Protein AF-A0A955XTV3-F1 (afdb_monomer_lite)

Structure (mmCIF, N/CA/C/O backbone):
data_AF-A0A955XTV3-F1
#
_entry.id   AF-A0A955XTV3-F1
#
loop_
_atom_site.group_PDB
_atom_site.id
_atom_site.type_symbol
_atom_site.label_atom_id
_atom_site.label_alt_id
_atom_site.label_comp_id
_atom_site.label_asym_id
_atom_site.label_entity_id
_atom_site.label_seq_id
_atom_site.pdbx_PDB_ins_code
_atom_site.Cartn_x
_atom_site.Cartn_y
_atom_site.Cartn_z
_atom_site.occupancy
_atom_site.B_iso_or_equiv
_atom_site.auth_seq_id
_atom_site.auth_comp_id
_atom_site.auth_asym_id
_atom_site.auth_atom_id
_atom_site.pdbx_PDB_model_num
ATOM 1 N N . PRO A 1 1 ? 7.542 -1.048 21.406 1.00 59.12 1 PRO A N 1
ATOM 2 C CA . PRO A 1 1 ? 6.326 -0.663 20.654 1.00 59.12 1 PRO A CA 1
ATOM 3 C C . PRO A 1 1 ? 6.187 0.862 20.666 1.00 59.12 1 PRO A C 1
ATOM 5 O O . PRO A 1 1 ? 6.202 1.471 21.733 1.00 59.12 1 PRO A O 1
ATOM 8 N N . TYR A 1 2 ? 6.169 1.471 19.482 1.00 66.56 2 TYR A N 1
ATOM 9 C CA . TYR A 1 2 ? 6.275 2.928 19.330 1.00 66.56 2 TYR A CA 1
ATOM 10 C C . TYR A 1 2 ? 4.914 3.633 19.382 1.00 66.56 2 TYR A C 1
ATOM 12 O O . TYR A 1 2 ? 4.838 4.803 19.746 1.00 66.56 2 TYR A O 1
ATOM 20 N N . PHE A 1 3 ? 3.837 2.906 19.072 1.00 71.94 3 PHE A N 1
ATOM 21 C CA . PHE A 1 3 ? 2.495 3.452 18.912 1.00 71.94 3 PHE A CA 1
ATOM 22 C C . PHE A 1 3 ? 1.475 2.516 19.587 1.00 71.94 3 PHE A C 1
ATOM 24 O O . PHE A 1 3 ? 1.117 1.482 19.037 1.00 71.94 3 PHE A O 1
ATOM 31 N N . GLU A 1 4 ? 1.051 2.828 20.818 1.00 68.81 4 GLU A N 1
ATOM 32 C CA . GLU A 1 4 ? 0.149 1.949 21.599 1.00 68.81 4 GLU A CA 1
ATOM 33 C C . GLU A 1 4 ? -1.090 2.642 22.183 1.00 68.81 4 GLU A C 1
ATOM 35 O O . GLU A 1 4 ? -1.936 1.981 22.795 1.00 68.81 4 GLU A O 1
ATOM 40 N N . SER A 1 5 ? -1.179 3.966 22.058 1.00 72.69 5 SER A N 1
ATOM 41 C CA . SER A 1 5 ? -2.212 4.772 22.708 1.00 72.69 5 SER A CA 1
ATOM 42 C C . SER A 1 5 ? -2.661 5.902 21.790 1.00 72.69 5 SER A C 1
ATOM 44 O O . SER A 1 5 ? -2.280 7.058 21.974 1.00 72.69 5 SER A O 1
ATOM 46 N N . PHE A 1 6 ? -3.458 5.544 20.790 1.00 80.81 6 PHE A N 1
ATOM 47 C CA . PHE A 1 6 ? -4.243 6.492 20.009 1.00 80.81 6 PHE A CA 1
ATOM 48 C C . PHE A 1 6 ? -5.712 6.123 20.136 1.00 80.81 6 PHE A C 1
ATOM 50 O O . PHE A 1 6 ? -6.061 4.953 20.314 1.00 80.81 6 PHE A O 1
ATOM 57 N N . GLU A 1 7 ? -6.556 7.136 20.070 1.00 85.44 7 GLU A N 1
ATOM 58 C CA . GLU A 1 7 ? -7.998 6.981 20.016 1.00 85.44 7 GLU A CA 1
ATOM 59 C C . GLU A 1 7 ? -8.459 7.348 18.608 1.00 85.44 7 GLU A C 1
ATOM 61 O O . GLU A 1 7 ? -7.896 8.230 17.956 1.00 85.44 7 GLU A O 1
ATOM 66 N N . HIS A 1 8 ? -9.452 6.613 18.131 1.00 85.06 8 HIS A N 1
ATOM 67 C CA . HIS A 1 8 ? -10.072 6.782 16.830 1.00 85.06 8 HIS A CA 1
ATOM 68 C C . HIS A 1 8 ? -11.459 7.390 17.003 1.00 85.06 8 HIS A C 1
ATOM 70 O O . HIS A 1 8 ? -12.044 7.290 18.079 1.00 85.06 8 HIS A O 1
ATOM 76 N N . ASP A 1 9 ? -11.957 7.964 15.913 1.00 82.81 9 ASP A N 1
ATOM 77 C CA . ASP A 1 9 ? -13.301 8.514 15.735 1.00 82.81 9 ASP A CA 1
ATOM 78 C C . ASP A 1 9 ? -13.762 9.575 16.723 1.00 82.81 9 ASP A C 1
ATOM 80 O O . ASP A 1 9 ? -13.557 9.489 17.928 1.00 82.81 9 ASP A O 1
ATOM 84 N N . LEU A 1 10 ? -14.501 10.548 16.214 1.00 81.25 10 LEU A N 1
ATOM 85 C CA . LEU A 1 10 ? -15.172 11.496 17.082 1.00 81.25 10 LEU A CA 1
ATOM 86 C C . LEU A 1 10 ? -16.426 10.836 17.636 1.00 81.25 10 LEU A C 1
ATOM 88 O O . LEU A 1 10 ? -17.214 10.236 16.907 1.00 81.25 10 LEU A O 1
ATOM 92 N N . ARG A 1 11 ? -16.646 10.980 18.941 1.00 71.44 11 ARG A N 1
ATOM 93 C CA . ARG A 1 11 ? -17.912 10.564 19.533 1.00 71.44 11 ARG A CA 1
ATOM 94 C C . ARG A 1 11 ? -19.065 11.309 18.836 1.00 71.44 11 ARG A C 1
ATOM 96 O O . ARG A 1 11 ? -19.058 12.541 18.854 1.00 71.44 11 ARG A O 1
ATOM 103 N N . PRO A 1 12 ? -20.074 10.607 18.284 1.00 68.38 12 PRO A N 1
ATOM 104 C CA . PRO A 1 12 ? -21.238 11.266 17.712 1.00 68.38 12 PRO A CA 1
ATOM 105 C C . PRO A 1 12 ? -21.937 12.106 18.780 1.00 68.38 12 PRO A C 1
ATOM 107 O O . PRO A 1 12 ? -22.243 11.610 19.872 1.00 68.38 12 PRO A O 1
ATOM 110 N N . ILE A 1 13 ? -22.195 13.371 18.461 1.00 72.62 13 ILE A N 1
ATOM 111 C CA . ILE A 1 13 ? -23.045 14.229 19.280 1.00 72.62 13 ILE A CA 1
ATOM 112 C C . ILE A 1 13 ? -24.496 13.993 18.875 1.00 72.62 13 ILE A C 1
ATOM 114 O O . ILE A 1 13 ? -24.836 13.961 17.693 1.00 72.62 13 ILE A O 1
ATOM 118 N N . VAL A 1 14 ? -25.354 13.776 19.867 1.00 71.44 14 VAL A N 1
ATOM 119 C CA . VAL A 1 14 ? -26.796 13.798 19.640 1.00 71.44 14 VAL A CA 1
ATOM 120 C C . VAL A 1 14 ? -27.183 15.265 19.630 1.00 71.44 14 VAL A C 1
ATOM 122 O O . VAL A 1 14 ? -27.122 15.914 20.670 1.00 71.44 14 VAL A O 1
ATOM 125 N N . LEU A 1 15 ? -27.511 15.783 18.451 1.00 73.00 15 LEU A N 1
ATOM 126 C CA . LEU A 1 15 ? -28.065 17.121 18.321 1.00 73.00 15 LEU A CA 1
ATOM 127 C C . LEU A 1 15 ? -29.544 17.060 18.697 1.00 73.00 15 LEU A C 1
ATOM 129 O O . LEU A 1 15 ? -30.294 16.243 18.157 1.00 73.00 15 LEU A O 1
ATOM 133 N N . GLU A 1 16 ? -29.943 17.893 19.649 1.00 77.38 16 GLU A N 1
ATOM 134 C CA . GLU A 1 16 ? -31.354 18.161 19.900 1.00 77.38 16 GLU A CA 1
ATOM 135 C C . GLU A 1 16 ? -31.852 19.210 18.898 1.00 77.38 16 GLU A C 1
ATOM 137 O O . GLU A 1 16 ? -31.070 19.987 18.349 1.00 77.38 16 GLU A O 1
ATOM 142 N N . GLU A 1 17 ? -33.154 19.194 18.609 1.00 78.81 17 GLU A N 1
ATOM 143 C CA . GLU A 1 17 ? -33.773 20.216 17.764 1.00 78.81 17 GLU A CA 1
ATOM 144 C C . GLU A 1 17 ? -33.603 21.583 18.430 1.00 78.81 17 GLU A C 1
ATOM 146 O O . GLU A 1 17 ? -34.011 21.777 19.579 1.00 78.81 17 GLU A O 1
ATOM 151 N N . LEU A 1 18 ? -32.996 22.522 17.705 1.00 79.38 18 LEU A N 1
ATOM 152 C CA . LEU A 1 18 ? -32.895 23.895 18.169 1.00 79.38 18 LEU A CA 1
ATOM 153 C C . LEU A 1 18 ? -34.239 24.608 18.005 1.00 79.38 18 LEU A C 1
ATOM 155 O O . LEU A 1 18 ? -34.942 24.376 17.017 1.00 79.38 18 LEU A O 1
ATOM 159 N N . PRO A 1 19 ? -34.606 25.490 18.949 1.00 85.56 19 PRO A N 1
ATOM 160 C CA . PRO A 1 19 ? -35.740 26.372 18.747 1.00 85.56 19 PRO A CA 1
ATOM 161 C C . PRO A 1 19 ? -35.511 27.231 17.499 1.00 85.56 19 PRO A C 1
ATOM 163 O O . PRO A 1 19 ? -34.391 27.657 17.216 1.00 85.56 19 PRO A O 1
ATOM 166 N N . LEU A 1 20 ? -36.592 27.482 16.765 1.00 88.44 20 LEU A N 1
ATOM 167 C CA . LEU A 1 20 ? -36.556 28.410 15.645 1.00 88.44 20 LEU A CA 1
ATOM 168 C C . LEU A 1 20 ? -36.701 29.851 16.148 1.00 88.44 20 LEU A C 1
ATOM 170 O O . LEU A 1 20 ? -37.487 30.111 17.067 1.00 88.44 20 LEU A O 1
ATOM 174 N N . ILE A 1 21 ? -35.991 30.771 15.505 1.00 88.62 21 ILE A N 1
ATOM 175 C CA . ILE A 1 21 ? -36.059 32.220 15.719 1.00 88.62 21 ILE A CA 1
ATOM 176 C C . ILE A 1 21 ? -36.422 32.920 14.404 1.00 88.62 21 ILE A C 1
ATOM 178 O O . ILE A 1 21 ? -36.236 32.351 13.334 1.00 88.62 21 ILE A O 1
ATOM 182 N N . GLU A 1 22 ? -36.997 34.118 14.492 1.00 88.75 22 GLU A N 1
ATOM 183 C CA . GLU A 1 22 ? -37.288 34.948 13.311 1.00 88.75 22 GLU A CA 1
ATOM 184 C C . GLU A 1 22 ? -35.973 35.396 12.655 1.00 88.75 22 GLU A C 1
ATOM 186 O O . GLU A 1 22 ? -35.072 35.845 13.373 1.00 88.75 22 GLU A O 1
ATOM 191 N N . ASP A 1 23 ? -35.877 35.323 11.325 1.00 86.31 23 ASP A N 1
ATOM 192 C CA . ASP A 1 23 ? -34.684 35.733 10.573 1.00 86.31 23 ASP A CA 1
ATOM 193 C C . ASP A 1 23 ? -34.583 37.257 10.370 1.00 86.31 23 ASP A C 1
ATOM 195 O O . ASP A 1 23 ? -34.569 37.792 9.267 1.00 86.31 23 ASP A O 1
ATOM 199 N N . GLN A 1 24 ? -34.528 38.005 11.471 1.00 82.06 24 GLN A N 1
ATOM 200 C CA . GLN A 1 24 ? -34.593 39.473 11.432 1.00 82.06 24 GLN A CA 1
ATOM 201 C C . GLN A 1 24 ? -33.366 40.152 10.789 1.00 82.06 24 GLN A C 1
ATOM 203 O O . GLN A 1 24 ? -33.382 41.374 10.615 1.00 82.06 24 GLN A O 1
ATOM 208 N N . GLU A 1 25 ? -32.294 39.405 10.503 1.00 82.00 25 GLU A N 1
ATOM 209 C CA . GLU A 1 25 ? -31.042 39.927 9.939 1.00 82.00 25 GLU A CA 1
ATOM 210 C C . GLU A 1 25 ? -30.626 39.250 8.621 1.00 82.00 25 GLU A C 1
ATOM 212 O O . GLU A 1 25 ? -29.505 39.510 8.176 1.00 82.00 25 GLU A O 1
ATOM 217 N N . ASP A 1 26 ? -31.503 38.453 7.991 1.00 82.06 26 ASP A N 1
ATOM 218 C CA . ASP A 1 26 ? -31.204 37.703 6.756 1.00 82.06 26 ASP A CA 1
ATOM 219 C C . ASP A 1 26 ? -29.913 36.877 6.921 1.00 82.06 26 ASP A C 1
ATOM 221 O O . ASP A 1 26 ? -28.903 37.052 6.229 1.00 82.06 26 ASP A O 1
ATOM 225 N N . ILE A 1 27 ? -29.894 36.037 7.962 1.00 80.19 27 ILE A N 1
ATOM 226 C CA . ILE A 1 27 ? -28.707 35.294 8.400 1.00 80.19 27 ILE A CA 1
ATOM 227 C C . ILE A 1 27 ? -28.260 34.295 7.326 1.00 80.19 27 ILE A C 1
ATOM 229 O O . ILE A 1 27 ? -27.057 34.012 7.228 1.00 80.19 27 ILE A O 1
ATOM 233 N N . ASP A 1 28 ? -29.183 33.758 6.525 1.00 79.12 28 ASP A N 1
ATOM 234 C CA . ASP A 1 28 ? -28.868 32.801 5.464 1.00 79.12 28 ASP A CA 1
ATOM 235 C C . ASP A 1 28 ? -28.753 33.414 4.048 1.00 79.12 28 ASP A C 1
ATOM 237 O O . ASP A 1 28 ? -28.126 32.798 3.171 1.00 79.12 28 ASP A O 1
ATOM 241 N N . GLY A 1 29 ? -29.185 34.667 3.865 1.00 87.25 29 GLY A N 1
ATOM 242 C CA . GLY A 1 29 ? -28.882 35.504 2.704 1.00 87.25 29 GLY A CA 1
ATOM 243 C C . GLY A 1 29 ? -29.838 35.329 1.524 1.00 87.25 29 GLY A C 1
ATOM 244 O O . GLY A 1 29 ? -29.383 35.388 0.370 1.00 87.25 29 GLY A O 1
ATOM 245 N N . ASP A 1 30 ? -31.113 35.052 1.787 1.00 88.88 30 ASP A N 1
ATOM 246 C CA . ASP A 1 30 ? -32.143 34.800 0.780 1.00 88.88 30 ASP A CA 1
ATOM 247 C C . ASP A 1 30 ? -33.173 35.940 0.590 1.00 88.88 30 ASP A C 1
ATOM 249 O O . ASP A 1 30 ? -34.021 35.847 -0.308 1.00 88.88 30 ASP A O 1
ATOM 253 N N . ASP A 1 31 ? -32.996 37.063 1.304 1.00 88.69 31 ASP A N 1
ATOM 254 C CA . ASP A 1 31 ? -33.854 38.262 1.302 1.00 88.69 31 ASP A CA 1
ATOM 255 C C . ASP A 1 31 ? -35.291 38.017 1.863 1.00 88.69 31 ASP A C 1
ATOM 257 O O . ASP A 1 31 ? -36.215 38.772 1.511 1.00 88.69 31 ASP A O 1
ATOM 261 N N . ASP A 1 32 ? -35.516 36.986 2.697 1.00 85.31 32 ASP A N 1
ATOM 262 C CA . ASP A 1 32 ? -36.798 36.699 3.377 1.00 85.31 32 ASP A CA 1
ATOM 263 C C . ASP A 1 32 ? -36.738 36.826 4.917 1.00 85.31 32 ASP A C 1
ATOM 265 O O . ASP A 1 32 ? -36.670 35.856 5.663 1.00 85.31 32 ASP A O 1
ATOM 269 N N . ASP A 1 33 ? -36.890 38.048 5.430 1.00 85.00 33 ASP A N 1
ATOM 270 C CA . ASP A 1 33 ? -36.850 38.319 6.877 1.00 85.00 33 ASP A CA 1
ATOM 271 C C . ASP A 1 33 ? -38.071 37.774 7.676 1.00 85.00 33 ASP A C 1
ATOM 273 O O . ASP A 1 33 ? -38.147 37.940 8.900 1.00 85.00 33 ASP A O 1
ATOM 277 N N . ASP A 1 34 ? -39.087 37.208 7.003 1.00 85.25 34 ASP A N 1
ATOM 278 C CA . ASP A 1 34 ? -40.332 36.719 7.625 1.00 85.25 34 ASP A CA 1
ATOM 279 C C . ASP A 1 34 ? -40.274 35.212 7.972 1.00 85.25 34 ASP A C 1
ATOM 281 O O . ASP A 1 34 ? -41.231 34.672 8.555 1.00 85.25 34 ASP A O 1
ATOM 285 N N . GLU A 1 35 ? -39.190 34.510 7.621 1.00 87.62 35 GLU A N 1
ATOM 286 C CA . GLU A 1 35 ? -39.044 33.086 7.904 1.00 87.62 35 GLU A CA 1
ATOM 287 C C . GLU A 1 35 ? -38.444 32.760 9.281 1.00 87.62 35 GLU A C 1
ATOM 289 O O . GLU A 1 35 ? -37.986 33.607 10.050 1.00 87.62 35 GLU A O 1
ATOM 294 N N . MET A 1 36 ? -38.568 31.483 9.646 1.00 90.25 36 MET A N 1
ATOM 295 C CA . MET A 1 36 ? -38.125 30.956 10.930 1.00 90.25 36 MET A CA 1
ATOM 296 C C . MET A 1 36 ? -36.903 30.072 10.696 1.00 90.25 36 MET A C 1
ATOM 298 O O . MET A 1 36 ? -37.038 28.962 10.175 1.00 90.25 36 MET A O 1
ATOM 302 N N . ILE A 1 37 ? -35.743 30.531 11.148 1.00 87.50 37 ILE A N 1
ATOM 303 C CA . ILE A 1 37 ? -34.459 29.841 11.006 1.00 87.50 37 ILE A CA 1
ATOM 304 C C . ILE A 1 37 ? -34.028 29.196 12.323 1.00 87.50 37 ILE A C 1
ATOM 306 O O . ILE A 1 37 ? -34.557 29.490 13.396 1.00 87.50 37 ILE A O 1
ATOM 310 N N . ALA A 1 38 ? -33.062 28.281 12.258 1.00 87.31 38 ALA A N 1
ATOM 311 C CA . ALA A 1 38 ? -32.465 27.712 13.462 1.00 87.31 38 ALA A CA 1
ATOM 312 C C . ALA A 1 38 ? -31.659 28.775 14.228 1.00 87.31 38 ALA A C 1
ATOM 314 O O . ALA A 1 38 ? -30.937 29.568 13.629 1.00 87.31 38 ALA A O 1
ATOM 315 N N . ASP A 1 39 ? -31.740 28.754 15.559 1.00 85.62 39 ASP A N 1
ATOM 316 C CA . ASP A 1 39 ? -30.962 29.637 16.433 1.00 85.62 39 ASP A CA 1
ATOM 317 C C . ASP A 1 39 ? -29.471 29.244 16.464 1.00 85.62 39 ASP A C 1
ATOM 319 O O . ASP A 1 39 ? -28.996 28.568 17.381 1.00 85.62 39 ASP A O 1
ATOM 323 N N . TYR A 1 40 ? -28.727 29.628 15.424 1.00 79.19 40 TYR A N 1
ATOM 324 C CA . TYR A 1 40 ? -27.301 29.319 15.296 1.00 79.19 40 TYR A CA 1
ATOM 325 C C . TYR A 1 40 ? -26.429 30.035 16.340 1.00 79.19 40 TYR A C 1
ATOM 327 O O . TYR A 1 40 ? -25.353 29.534 16.666 1.00 79.19 40 TYR A O 1
ATOM 335 N N . GLU A 1 41 ? -26.872 31.174 16.889 1.00 81.00 41 GLU A N 1
ATOM 336 C CA . GLU A 1 41 ? -26.124 31.914 17.918 1.00 81.00 41 GLU A CA 1
ATOM 337 C C . GLU A 1 41 ? -26.067 31.166 19.254 1.00 81.00 41 GLU A C 1
ATOM 339 O O . GLU A 1 41 ? -25.089 31.287 19.993 1.00 81.00 41 GLU A O 1
ATOM 344 N N . ASN A 1 42 ? -27.098 30.372 19.555 1.00 81.69 42 ASN A N 1
ATOM 345 C CA . ASN A 1 42 ? -27.161 29.528 20.746 1.00 81.69 42 ASN A CA 1
ATOM 346 C C . ASN A 1 42 ? -26.830 28.058 20.450 1.00 81.69 42 ASN A C 1
ATOM 348 O O . ASN A 1 42 ? -27.165 27.178 21.247 1.00 81.69 42 ASN A O 1
ATOM 352 N N . PHE A 1 43 ? -26.169 27.772 19.323 1.00 80.50 43 PHE A N 1
ATOM 353 C CA . PHE A 1 43 ? -25.694 26.425 19.030 1.00 80.50 43 PHE A CA 1
ATOM 354 C C . PHE A 1 43 ? -24.623 26.022 20.052 1.00 80.50 43 PHE A C 1
ATOM 356 O O . PHE A 1 43 ? -23.579 26.668 20.161 1.00 80.50 43 PHE A O 1
ATOM 363 N N . ASP A 1 44 ? -24.873 24.945 20.799 1.00 79.62 44 ASP A N 1
ATOM 364 C CA . ASP A 1 44 ? -23.935 24.462 21.810 1.00 79.62 44 ASP A CA 1
ATOM 365 C C . ASP A 1 44 ? -22.573 24.134 21.174 1.00 79.62 44 ASP A C 1
ATOM 367 O O . ASP A 1 44 ? -22.441 23.244 20.327 1.00 79.62 44 ASP A O 1
ATOM 371 N N . GLU A 1 45 ? -21.525 24.822 21.628 1.00 80.94 45 GLU A N 1
ATOM 372 C CA . GLU A 1 45 ? -20.154 24.463 21.284 1.00 80.94 45 GLU A CA 1
ATOM 373 C C . GLU A 1 45 ? -19.771 23.171 22.014 1.00 80.94 45 GLU A C 1
ATOM 375 O O . GLU A 1 45 ? -19.589 23.142 23.235 1.00 80.94 45 GLU A O 1
ATOM 380 N N . VAL A 1 46 ? -19.621 22.082 21.259 1.00 79.25 46 VAL A N 1
ATOM 381 C CA . VAL A 1 46 ? -19.181 20.797 21.806 1.00 79.25 46 VAL A CA 1
ATOM 382 C C . VAL A 1 46 ? -17.737 20.523 21.407 1.00 79.25 46 VAL A C 1
ATOM 384 O O . VAL A 1 46 ? -17.409 20.417 20.225 1.00 79.25 46 VAL A O 1
ATOM 387 N N . GLU A 1 47 ? -16.867 20.343 22.403 1.00 81.75 47 GLU A N 1
ATOM 388 C CA . GLU A 1 47 ? -15.503 19.869 22.173 1.00 81.75 47 GLU A CA 1
ATOM 389 C C . GLU A 1 47 ? -15.540 18.394 21.752 1.00 81.75 47 GLU A C 1
ATOM 391 O O . GLU A 1 47 ? -15.758 17.486 22.563 1.00 81.75 47 GLU A O 1
ATOM 396 N N . LEU A 1 48 ? -15.341 18.153 20.458 1.00 81.44 48 LEU A N 1
ATOM 397 C CA . LEU A 1 48 ? -15.204 16.808 19.924 1.00 81.44 48 LEU A CA 1
ATOM 398 C C . LEU A 1 48 ? -13.817 16.271 20.264 1.00 81.44 48 LEU A C 1
ATOM 400 O O . LEU A 1 48 ? -12.796 16.904 19.996 1.00 81.44 48 LEU A O 1
ATOM 404 N N . ARG A 1 49 ? -13.785 15.061 20.814 1.00 84.69 49 ARG A N 1
ATOM 405 C CA . ARG A 1 49 ? -12.552 14.319 21.057 1.00 84.69 49 ARG A CA 1
ATOM 406 C C . ARG A 1 49 ? -12.675 12.901 20.512 1.00 84.69 49 ARG A C 1
ATOM 408 O O . ARG A 1 49 ? -13.792 12.368 20.489 1.00 84.69 49 ARG A O 1
ATOM 415 N N . PRO A 1 50 ? -11.549 12.296 20.109 1.00 85.75 50 PRO A N 1
ATOM 416 C CA . PRO A 1 50 ? -11.497 10.868 19.874 1.00 85.75 50 PRO A CA 1
ATOM 417 C C . PRO A 1 50 ? -12.018 10.075 21.085 1.00 85.75 50 PRO A C 1
ATOM 419 O O . PRO A 1 50 ? -11.827 10.521 22.215 1.00 85.75 50 PRO A O 1
ATOM 422 N N . ASP A 1 51 ? -12.706 8.949 20.874 1.00 87.44 51 ASP A N 1
ATOM 423 C CA . ASP A 1 51 ? -13.251 8.138 21.992 1.00 87.44 51 ASP A CA 1
ATOM 424 C C . ASP A 1 51 ? -13.153 6.615 21.762 1.00 87.44 51 ASP A C 1
ATOM 426 O O . ASP A 1 51 ? -13.457 5.812 22.647 1.00 87.44 51 ASP A O 1
ATOM 430 N N . VAL A 1 52 ? -12.703 6.168 20.584 1.00 88.94 52 VAL A N 1
ATOM 431 C CA . VAL A 1 52 ? -12.555 4.739 20.272 1.00 88.94 52 VAL A CA 1
ATOM 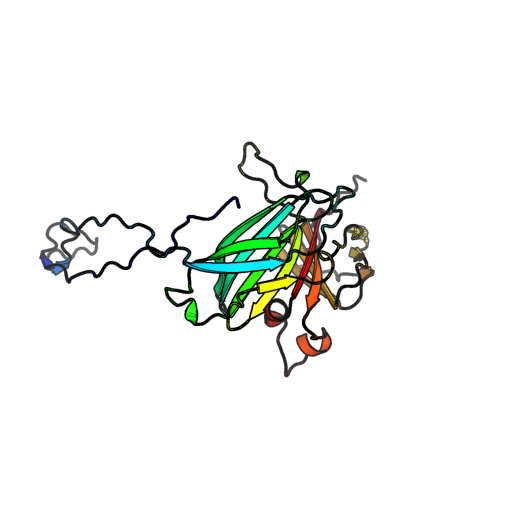432 C C . VAL A 1 52 ? -11.121 4.283 20.533 1.00 88.94 52 VAL A C 1
ATOM 434 O O . VAL A 1 52 ? -10.225 4.421 19.701 1.00 88.94 52 VAL A O 1
ATOM 437 N N . ALA A 1 53 ? -10.898 3.697 21.706 1.00 90.44 53 ALA A N 1
ATOM 438 C CA . ALA A 1 53 ? -9.586 3.195 22.110 1.00 90.44 53 ALA A CA 1
ATOM 439 C C . ALA A 1 53 ? -9.138 1.930 21.347 1.00 90.44 53 ALA A C 1
ATOM 441 O O . ALA A 1 53 ? -9.945 1.088 20.943 1.00 90.44 53 ALA A O 1
ATOM 442 N N . GLN A 1 54 ? -7.818 1.734 21.254 1.00 91.88 54 GLN A N 1
ATOM 443 C CA . GLN A 1 54 ? -7.205 0.524 20.697 1.00 91.88 54 GLN A CA 1
ATOM 444 C C . GLN A 1 54 ? -7.289 -0.673 21.661 1.00 91.88 54 GLN A C 1
ATOM 446 O O . GLN A 1 54 ? -6.417 -0.888 22.509 1.00 91.88 54 GLN A O 1
ATOM 451 N N . GLN A 1 55 ? -8.365 -1.453 21.549 1.00 90.88 55 GLN A N 1
ATOM 452 C CA . GLN A 1 55 ? -8.659 -2.588 22.434 1.00 90.88 55 GLN A CA 1
ATOM 453 C C . GLN A 1 55 ? -8.210 -3.944 21.876 1.00 90.88 55 GLN A C 1
ATOM 455 O O . GLN A 1 55 ? -7.948 -4.871 22.648 1.00 90.88 55 GLN A O 1
ATOM 460 N N . LEU A 1 56 ? -8.122 -4.072 20.552 1.00 93.12 56 LEU A N 1
ATOM 461 C CA . LEU A 1 56 ? -7.725 -5.302 19.879 1.00 93.12 56 LEU A CA 1
ATOM 462 C C . LEU A 1 56 ? -6.210 -5.487 19.955 1.00 93.12 56 LEU A C 1
ATOM 464 O O . LEU A 1 56 ? -5.445 -4.521 19.995 1.00 93.12 56 LEU A O 1
ATOM 468 N N . ARG A 1 57 ? -5.781 -6.750 19.997 1.00 94.38 57 ARG A N 1
ATOM 469 C CA . ARG A 1 57 ? -4.372 -7.142 20.081 1.00 94.38 57 ARG A CA 1
ATOM 470 C C . ARG A 1 57 ? -4.095 -8.271 19.109 1.00 94.38 57 ARG A C 1
ATOM 472 O O . ARG A 1 57 ? -4.756 -9.304 19.181 1.00 94.38 57 ARG A O 1
ATOM 479 N N . THR A 1 58 ? -3.094 -8.067 18.267 1.00 95.62 58 THR A N 1
ATOM 480 C CA . THR A 1 58 ? -2.656 -9.042 17.270 1.00 95.62 58 THR A CA 1
ATOM 481 C C . THR A 1 58 ? -1.148 -9.167 17.342 1.00 95.62 58 THR A C 1
ATOM 483 O O . THR A 1 58 ? -0.439 -8.167 17.260 1.00 95.62 58 THR A O 1
ATOM 486 N N . GLU A 1 59 ? -0.651 -10.381 17.520 1.00 96.62 59 GLU A N 1
ATOM 487 C CA . GLU A 1 59 ? 0.766 -10.678 17.335 1.00 96.62 59 GLU A CA 1
ATOM 488 C C . GLU A 1 59 ? 1.054 -10.790 15.838 1.00 96.62 59 GLU A C 1
ATOM 490 O O . GLU A 1 59 ? 0.334 -11.473 15.112 1.00 96.62 59 GLU A O 1
ATOM 495 N N . VAL A 1 60 ? 2.082 -10.102 15.360 1.00 96.25 60 VAL A N 1
ATOM 496 C CA . VAL A 1 60 ? 2.469 -10.100 13.952 1.00 96.25 60 VAL A CA 1
ATOM 497 C C . VAL A 1 60 ? 3.888 -10.627 13.847 1.00 96.25 60 VAL A C 1
ATOM 499 O O . VAL A 1 60 ? 4.818 -10.024 14.380 1.00 96.25 60 VAL A O 1
ATOM 502 N N . VAL A 1 61 ? 4.047 -11.751 13.153 1.00 95.38 61 VAL A N 1
ATOM 503 C CA . VAL A 1 61 ? 5.359 -12.267 12.754 1.00 95.38 61 VAL A CA 1
ATOM 504 C C . VAL A 1 61 ? 5.709 -11.611 11.427 1.00 95.38 61 VAL A C 1
ATOM 506 O O . VAL A 1 61 ? 4.999 -11.796 10.433 1.00 95.38 61 VAL A O 1
ATOM 509 N N . LEU A 1 62 ? 6.751 -10.786 11.446 1.00 94.75 62 LEU A N 1
ATOM 510 C CA . LEU A 1 62 ? 7.148 -9.970 10.307 1.00 94.75 62 LEU A CA 1
ATOM 511 C C . LEU A 1 62 ? 7.937 -10.786 9.270 1.00 94.75 62 LEU A C 1
ATOM 513 O O . LEU A 1 62 ? 8.665 -11.705 9.650 1.00 94.75 62 LEU A O 1
ATOM 517 N N . PRO A 1 63 ? 7.829 -10.444 7.972 1.00 93.38 63 PRO A N 1
ATOM 518 C CA . PRO A 1 63 ? 8.671 -11.043 6.944 1.00 93.38 63 PRO A CA 1
ATOM 519 C C . PRO A 1 63 ? 10.143 -10.668 7.144 1.00 93.38 63 PRO A C 1
ATOM 521 O O . PRO A 1 63 ? 10.463 -9.652 7.761 1.00 93.38 63 PRO A O 1
ATOM 524 N N . GLN A 1 64 ? 11.044 -11.440 6.541 1.00 92.56 64 GLN A N 1
ATOM 525 C CA . GLN A 1 64 ? 12.462 -11.079 6.478 1.00 92.56 64 GLN A CA 1
ATOM 526 C C . GLN A 1 64 ? 12.667 -9.795 5.662 1.00 92.56 64 GLN A C 1
ATOM 528 O O . GLN A 1 64 ? 12.083 -9.638 4.583 1.00 92.56 64 GLN A O 1
ATOM 533 N N . LEU A 1 65 ? 13.509 -8.899 6.184 1.00 92.50 65 LEU A N 1
ATOM 534 C CA . LEU A 1 65 ? 13.925 -7.662 5.522 1.00 92.50 65 LEU A CA 1
ATOM 535 C C . LEU A 1 65 ? 14.656 -7.955 4.207 1.00 92.50 65 LEU A C 1
ATOM 537 O O . LEU A 1 65 ? 15.248 -9.019 4.021 1.00 92.50 65 LEU A O 1
ATOM 541 N N . ILE A 1 66 ? 14.612 -6.985 3.300 1.00 92.56 66 ILE A N 1
ATOM 542 C CA . ILE A 1 66 ? 15.268 -7.037 1.989 1.00 92.56 66 ILE A CA 1
ATOM 543 C C . ILE A 1 66 ? 16.245 -5.873 1.835 1.00 92.56 66 ILE A C 1
ATOM 545 O O . ILE A 1 66 ? 16.248 -4.938 2.637 1.00 92.56 66 ILE A O 1
ATOM 549 N N . SER A 1 67 ? 17.062 -5.910 0.788 1.00 90.94 67 SER A N 1
ATOM 550 C CA . SER A 1 67 ? 17.796 -4.728 0.346 1.00 90.94 67 SER A CA 1
ATOM 551 C C . SER A 1 67 ? 16.984 -3.962 -0.691 1.00 90.94 67 SER A C 1
ATOM 553 O O . SER A 1 67 ? 16.359 -4.589 -1.542 1.00 90.94 67 SER A O 1
ATOM 555 N N . ILE A 1 68 ? 17.008 -2.633 -0.599 1.00 90.06 68 ILE A N 1
ATOM 556 C CA 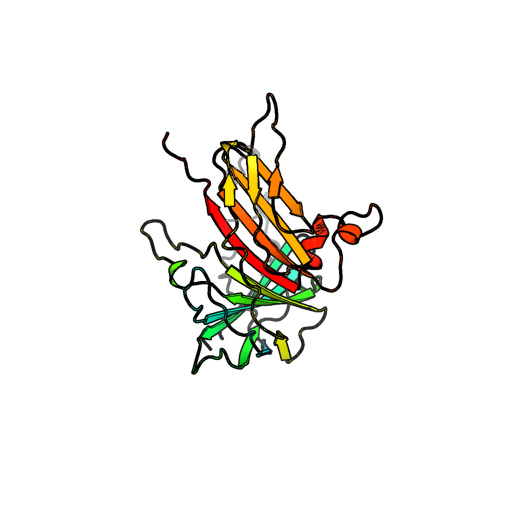. ILE A 1 68 ? 16.433 -1.706 -1.574 1.00 90.06 68 ILE A CA 1
ATOM 557 C C . ILE A 1 68 ? 17.535 -0.739 -2.007 1.00 90.06 68 ILE A C 1
ATOM 559 O O . ILE A 1 68 ? 18.210 -0.162 -1.154 1.00 90.06 68 ILE A O 1
ATOM 563 N N . GLY A 1 69 ? 17.780 -0.597 -3.310 1.00 84.75 69 GLY A N 1
ATOM 564 C CA . GLY A 1 69 ? 18.834 0.275 -3.843 1.00 84.75 69 GLY A CA 1
ATOM 565 C C . GLY A 1 69 ? 20.246 -0.135 -3.404 1.00 84.75 69 GLY A C 1
ATOM 566 O O . GLY A 1 69 ? 21.140 0.700 -3.271 1.00 84.75 69 GLY A O 1
ATOM 567 N N . GLY A 1 70 ? 20.447 -1.419 -3.095 1.00 83.94 70 GLY A N 1
ATOM 568 C CA . GLY A 1 70 ? 21.697 -1.944 -2.532 1.00 83.94 70 GLY A CA 1
ATOM 569 C C . GLY A 1 70 ? 21.922 -1.656 -1.038 1.00 83.94 70 GLY A C 1
ATOM 570 O O . GLY A 1 70 ? 22.917 -2.132 -0.485 1.00 83.94 70 GLY A O 1
ATOM 571 N N . ALA A 1 71 ? 21.015 -0.940 -0.366 1.00 84.12 71 ALA A N 1
ATOM 572 C CA . ALA A 1 71 ? 21.027 -0.729 1.081 1.00 84.12 71 ALA A CA 1
ATOM 573 C C . ALA A 1 71 ? 20.087 -1.723 1.778 1.00 84.12 71 ALA A C 1
ATOM 575 O O . ALA A 1 71 ? 19.006 -2.023 1.281 1.00 84.12 71 ALA A O 1
ATOM 576 N N . ALA A 1 72 ? 20.484 -2.272 2.928 1.00 84.81 72 ALA A N 1
ATOM 577 C CA . ALA A 1 72 ? 19.582 -3.105 3.721 1.00 84.81 72 ALA A CA 1
ATOM 578 C C . ALA A 1 72 ? 18.476 -2.235 4.330 1.00 84.81 72 ALA A C 1
ATOM 580 O O . ALA A 1 72 ? 18.757 -1.190 4.910 1.00 84.81 72 ALA A O 1
ATOM 581 N N . THR A 1 73 ? 17.225 -2.675 4.216 1.00 90.06 73 THR A N 1
ATOM 582 C CA . THR A 1 73 ? 16.138 -2.079 4.996 1.00 90.06 73 THR A CA 1
ATOM 583 C C . THR A 1 73 ? 16.322 -2.428 6.474 1.00 90.06 73 THR A C 1
ATOM 585 O O . THR A 1 73 ? 16.748 -3.533 6.798 1.00 90.06 73 THR A O 1
ATOM 588 N N . GLU A 1 74 ? 16.023 -1.487 7.372 1.00 90.00 74 GLU A N 1
ATOM 589 C CA . GLU A 1 74 ? 16.333 -1.618 8.811 1.00 90.00 74 GLU A CA 1
ATOM 590 C C . GLU A 1 74 ? 15.081 -1.706 9.696 1.00 90.00 74 GLU A C 1
ATOM 592 O O . GLU A 1 74 ? 15.167 -1.891 10.909 1.00 90.00 74 GLU A O 1
ATOM 597 N N . PHE A 1 75 ? 13.891 -1.533 9.123 1.00 90.88 75 PHE A N 1
ATOM 598 C CA . PHE A 1 75 ? 12.648 -1.506 9.885 1.00 90.88 75 PHE A CA 1
ATOM 599 C C . PHE A 1 75 ? 11.463 -1.965 9.037 1.00 90.88 75 PHE A C 1
ATOM 601 O O . PHE A 1 75 ? 11.489 -1.956 7.804 1.00 90.88 75 PHE A O 1
ATOM 608 N N . ALA A 1 76 ? 10.390 -2.331 9.726 1.00 93.06 76 ALA A N 1
ATOM 609 C CA . ALA A 1 76 ? 9.082 -2.529 9.137 1.00 93.06 76 ALA A CA 1
ATOM 610 C C . ALA A 1 76 ? 8.023 -1.747 9.911 1.00 93.06 76 ALA A C 1
ATOM 612 O O . ALA A 1 76 ? 8.012 -1.703 11.143 1.00 93.06 76 ALA A O 1
ATOM 613 N N . ILE A 1 77 ? 7.096 -1.158 9.168 1.00 93.88 77 ILE A N 1
ATOM 614 C CA . ILE A 1 77 ? 5.893 -0.531 9.694 1.00 93.88 77 ILE A CA 1
ATOM 615 C C . ILE A 1 77 ? 4.741 -1.503 9.494 1.00 93.88 77 ILE A C 1
ATOM 617 O O . ILE A 1 77 ? 4.527 -1.998 8.392 1.00 93.88 77 ILE A O 1
ATOM 621 N N . VAL A 1 78 ? 3.976 -1.759 10.548 1.00 95.62 78 VAL A N 1
ATOM 622 C CA . VAL A 1 78 ? 2.773 -2.585 10.477 1.00 95.62 78 VAL A CA 1
ATOM 623 C C . VAL A 1 78 ? 1.560 -1.721 10.744 1.00 95.62 78 VAL A C 1
ATOM 625 O O . VAL A 1 78 ? 1.424 -1.130 11.815 1.00 95.62 78 VAL A O 1
ATOM 628 N N . VAL A 1 79 ? 0.660 -1.684 9.773 1.00 95.62 79 VAL A N 1
ATOM 629 C CA . VAL A 1 79 ? -0.626 -1.006 9.862 1.00 95.62 79 VAL A CA 1
ATOM 630 C C . VAL A 1 79 ? -1.713 -2.064 9.881 1.00 95.62 79 VAL A C 1
ATOM 632 O O . VAL A 1 79 ? -1.754 -2.937 9.022 1.00 95.62 79 VAL A O 1
ATOM 635 N N . THR A 1 80 ? -2.624 -1.990 10.836 1.00 95.50 80 THR A N 1
ATOM 636 C CA . THR A 1 80 ? -3.869 -2.762 10.794 1.00 95.50 80 THR A CA 1
ATOM 637 C C . THR A 1 80 ? -5.018 -1.814 10.542 1.00 95.50 80 THR A C 1
ATOM 639 O O . THR A 1 80 ? -4.991 -0.661 10.969 1.00 95.50 80 THR A O 1
ATOM 642 N N . GLY A 1 81 ? -6.017 -2.284 9.818 1.00 94.75 81 GLY A N 1
ATOM 643 C CA . GLY A 1 81 ? -7.147 -1.482 9.404 1.00 94.75 81 GLY A CA 1
ATOM 644 C C . GLY A 1 81 ? -8.302 -2.332 8.926 1.00 94.75 81 GLY A C 1
ATOM 645 O O . GLY A 1 81 ? -8.295 -3.557 9.056 1.00 94.75 81 GLY A O 1
ATOM 646 N N . THR A 1 82 ? -9.276 -1.649 8.347 1.00 94.25 82 THR A N 1
ATOM 647 C CA . THR A 1 82 ? -10.385 -2.277 7.634 1.00 94.25 82 THR A CA 1
ATOM 648 C C . THR A 1 82 ? -10.277 -1.907 6.159 1.00 94.25 82 THR A C 1
ATOM 650 O O . THR A 1 82 ? -10.154 -0.729 5.827 1.00 94.25 82 THR A O 1
ATOM 653 N N . SER A 1 83 ? -10.301 -2.901 5.275 1.00 91.62 83 SER A N 1
ATOM 654 C CA . SER A 1 83 ? -10.440 -2.714 3.833 1.00 91.62 83 SER A CA 1
ATOM 655 C C . SER A 1 83 ? -11.922 -2.691 3.479 1.00 91.62 83 SER A C 1
ATOM 657 O O . SER A 1 83 ? -12.612 -3.706 3.576 1.00 91.62 83 SER A O 1
ATOM 659 N N . VAL A 1 84 ? -12.427 -1.521 3.098 1.00 89.31 84 VAL A N 1
ATOM 660 C CA . VAL A 1 84 ? -13.835 -1.314 2.758 1.00 89.31 84 VAL A CA 1
ATOM 661 C C . VAL A 1 84 ? -13.978 -1.219 1.235 1.00 89.31 84 VAL A C 1
ATOM 663 O O . VAL A 1 84 ? -13.384 -0.325 0.617 1.00 89.31 84 VAL A O 1
ATOM 666 N N . PRO A 1 85 ? -14.788 -2.086 0.598 1.00 81.81 85 PRO A N 1
ATOM 667 C CA . PRO A 1 85 ? -15.033 -2.014 -0.838 1.00 81.81 85 PRO A CA 1
ATOM 668 C C . PRO A 1 85 ? -15.510 -0.621 -1.274 1.00 81.81 85 PRO A C 1
ATOM 670 O O . PRO A 1 85 ? -16.495 -0.092 -0.766 1.00 81.81 85 PRO A O 1
ATOM 673 N N . GLY A 1 86 ? -14.797 -0.013 -2.224 1.00 80.00 86 GLY A N 1
ATOM 674 C CA . GLY A 1 86 ? -15.111 1.316 -2.764 1.00 80.00 86 GLY A CA 1
ATOM 675 C C . GLY A 1 86 ? -14.631 2.510 -1.927 1.00 80.00 86 GLY A C 1
ATOM 676 O O . GLY A 1 86 ? -14.496 3.591 -2.493 1.00 80.00 86 GLY A O 1
ATOM 677 N N . ALA A 1 87 ? -14.322 2.328 -0.638 1.00 83.88 87 ALA A N 1
ATOM 678 C CA . ALA A 1 87 ? -13.771 3.383 0.224 1.00 83.88 87 ALA A CA 1
ATOM 679 C C . ALA A 1 87 ? -12.260 3.225 0.488 1.00 83.88 87 ALA A C 1
ATOM 681 O O . ALA A 1 87 ? -11.584 4.208 0.784 1.00 83.88 87 ALA A O 1
ATOM 682 N N . GLY A 1 88 ? -11.712 2.018 0.315 1.00 85.50 88 GLY A N 1
ATOM 683 C CA . GLY A 1 88 ? -10.286 1.730 0.469 1.00 85.50 88 GLY A CA 1
ATOM 684 C C . GLY A 1 88 ? -9.914 1.253 1.873 1.00 85.50 88 GLY A C 1
ATOM 685 O O . GLY A 1 88 ? -10.749 0.743 2.618 1.00 85.50 88 GLY A O 1
ATOM 686 N N . PHE A 1 89 ? -8.632 1.376 2.214 1.00 90.06 89 PHE A N 1
ATOM 687 C CA . PHE A 1 89 ? -8.089 0.930 3.496 1.00 90.06 89 PHE A CA 1
ATOM 688 C C . PHE A 1 89 ? -8.142 2.048 4.540 1.00 90.06 89 PHE A C 1
ATOM 690 O O . PHE A 1 89 ? -7.578 3.123 4.333 1.00 90.06 89 PHE A O 1
ATOM 697 N N . VAL A 1 90 ? -8.775 1.771 5.681 1.00 92.75 90 VAL A N 1
ATOM 698 C CA . VAL A 1 90 ? -8.876 2.695 6.815 1.00 92.75 90 VAL A CA 1
ATOM 699 C C . VAL A 1 90 ? -8.009 2.187 7.970 1.00 92.75 90 VAL A C 1
ATOM 701 O O . VAL A 1 90 ? -8.313 1.126 8.524 1.00 92.75 90 VAL A O 1
ATOM 704 N N . PRO A 1 91 ? -6.933 2.903 8.348 1.00 93.06 91 PRO A N 1
ATOM 705 C CA . PRO A 1 91 ? -6.022 2.471 9.400 1.00 93.06 91 PRO A CA 1
ATOM 706 C C . PRO A 1 91 ? -6.658 2.596 10.791 1.00 93.06 91 PRO A C 1
ATOM 708 O O . PRO A 1 91 ? -7.191 3.633 11.178 1.00 93.06 91 PRO A O 1
ATOM 711 N N . MET A 1 92 ? -6.532 1.524 11.563 1.00 93.19 92 MET A N 1
ATOM 712 C CA . MET A 1 92 ? -7.108 1.319 12.895 1.00 93.19 92 MET A CA 1
ATOM 713 C C . MET A 1 92 ? -6.052 1.054 13.972 1.00 93.19 92 MET A C 1
ATOM 715 O O . MET A 1 92 ? -6.366 0.968 15.159 1.00 93.19 92 MET A O 1
ATOM 719 N N . GLY A 1 93 ? -4.801 0.884 13.562 1.00 93.38 93 GLY A N 1
ATOM 720 C CA . GLY A 1 93 ? -3.660 0.660 14.429 1.00 93.38 93 GLY A CA 1
ATOM 721 C C . GLY A 1 93 ? -2.373 0.717 13.624 1.00 93.38 93 GLY A C 1
ATOM 722 O O . GLY A 1 93 ? -2.352 0.398 12.436 1.00 93.38 93 GLY A O 1
ATOM 723 N N . LEU A 1 94 ? -1.301 1.135 14.279 1.00 94.44 94 LEU A N 1
ATOM 724 C CA . LEU A 1 94 ? 0.024 1.279 13.697 1.00 94.44 94 LEU A CA 1
ATOM 725 C C . LEU A 1 94 ? 1.027 0.815 14.737 1.00 94.44 94 LEU A C 1
ATOM 727 O O . LEU A 1 94 ? 0.866 1.119 15.914 1.00 94.44 94 LEU A O 1
ATOM 731 N N . ASN A 1 95 ? 2.070 0.118 14.320 1.00 93.81 95 ASN A N 1
ATOM 732 C CA . ASN A 1 95 ? 3.264 -0.073 15.124 1.00 93.81 95 ASN A CA 1
ATOM 733 C C . ASN A 1 95 ? 4.464 -0.259 14.186 1.00 93.81 95 ASN A C 1
ATOM 735 O O . ASN A 1 95 ? 4.299 -0.369 12.972 1.00 93.81 95 ASN A O 1
ATOM 739 N N . ALA A 1 96 ? 5.670 -0.264 14.732 1.00 92.38 96 ALA A N 1
ATOM 740 C CA . ALA A 1 96 ? 6.885 -0.477 13.962 1.00 92.38 96 ALA A CA 1
ATOM 741 C C . ALA A 1 96 ? 7.822 -1.423 14.709 1.00 92.38 96 ALA A C 1
ATOM 743 O O . ALA A 1 96 ? 7.835 -1.446 15.945 1.00 92.38 96 ALA A O 1
ATOM 744 N N . ALA A 1 97 ? 8.600 -2.174 13.944 1.00 91.25 97 ALA A N 1
ATOM 745 C CA . ALA A 1 97 ? 9.721 -2.962 14.420 1.00 91.25 97 ALA A CA 1
ATOM 746 C C . ALA A 1 97 ? 10.980 -2.486 13.701 1.00 91.25 97 ALA A C 1
ATOM 748 O O . ALA A 1 97 ? 10.940 -2.196 12.507 1.00 91.25 97 ALA A O 1
ATOM 749 N N . THR A 1 98 ? 12.076 -2.395 14.434 1.00 89.81 98 THR A N 1
ATOM 750 C CA . THR A 1 98 ? 13.414 -2.180 13.884 1.00 89.81 98 THR A CA 1
ATOM 751 C C . THR A 1 98 ? 14.171 -3.492 13.967 1.00 89.81 98 THR A C 1
ATOM 753 O O . THR A 1 98 ? 13.873 -4.317 14.830 1.00 89.81 98 THR A O 1
ATOM 756 N N . GLU A 1 99 ? 15.125 -3.682 13.073 1.00 85.06 99 GLU A N 1
ATOM 757 C CA . GLU A 1 99 ? 16.017 -4.831 13.088 1.00 85.06 99 GLU A CA 1
ATOM 758 C C . GLU A 1 99 ? 16.789 -4.914 14.417 1.00 85.06 99 GLU A C 1
ATOM 760 O O . GLU A 1 99 ? 17.247 -3.907 14.964 1.00 85.06 99 GLU A O 1
ATOM 765 N N . GLU A 1 100 ? 16.871 -6.127 14.963 1.00 78.12 100 GLU A N 1
ATOM 766 C CA . GLU A 1 100 ? 17.728 -6.488 16.091 1.00 78.12 100 GLU A CA 1
ATOM 767 C C . GLU A 1 100 ? 18.371 -7.849 15.765 1.00 78.12 100 GLU A C 1
ATOM 769 O O . GLU A 1 100 ? 17.674 -8.840 15.553 1.00 78.12 100 GLU A O 1
ATOM 774 N N . ASP A 1 101 ? 19.704 -7.898 15.675 1.00 73.19 101 ASP A N 1
ATOM 775 C CA . ASP A 1 101 ? 20.486 -9.108 15.349 1.00 73.19 101 ASP A CA 1
ATOM 776 C C . ASP A 1 101 ? 20.108 -9.810 14.016 1.00 73.19 101 ASP A C 1
ATOM 778 O O . ASP A 1 101 ? 20.258 -11.025 13.866 1.00 73.19 101 ASP A O 1
ATOM 782 N N . GLY A 1 102 ? 19.670 -9.053 13.012 1.00 67.25 102 GLY A N 1
ATOM 783 C CA . GLY A 1 102 ? 19.350 -9.510 11.657 1.00 67.25 102 GLY A CA 1
ATOM 784 C C . GLY A 1 102 ? 17.880 -9.855 11.424 1.00 67.25 102 GLY A C 1
ATOM 785 O O . GLY A 1 102 ? 17.526 -10.269 10.319 1.00 67.25 102 GLY A O 1
ATOM 786 N N . GLU A 1 103 ? 17.018 -9.705 12.432 1.00 74.44 103 GLU A N 1
ATOM 787 C CA . GLU A 1 103 ? 15.601 -10.064 12.356 1.00 74.44 103 GLU A CA 1
ATOM 788 C C . GLU A 1 103 ? 14.699 -8.953 12.919 1.00 74.44 103 GLU A C 1
ATOM 790 O O . GLU A 1 103 ? 15.085 -8.184 13.794 1.00 74.44 103 GLU A O 1
ATOM 795 N N . LEU A 1 104 ? 13.461 -8.867 12.419 1.00 81.88 104 LEU A N 1
ATOM 796 C CA . LEU A 1 104 ? 12.441 -7.935 12.929 1.00 81.88 104 LEU A CA 1
ATOM 797 C C . LEU A 1 104 ? 11.664 -8.484 14.140 1.00 81.88 104 LEU A C 1
ATOM 799 O O . LEU A 1 104 ? 1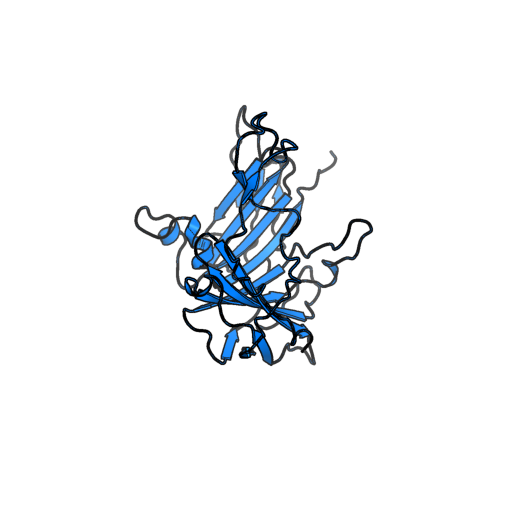0.894 -7.753 14.763 1.00 81.88 104 LEU A O 1
ATOM 803 N N . GLY A 1 105 ? 11.837 -9.771 14.458 1.00 80.94 105 GLY A N 1
ATOM 804 C CA . GLY A 1 105 ? 11.127 -10.451 15.539 1.00 80.94 105 GLY A CA 1
ATOM 805 C C . GLY A 1 105 ? 9.597 -10.448 15.394 1.00 80.94 105 GLY A C 1
ATOM 806 O O . GLY A 1 105 ? 9.030 -10.290 14.310 1.00 80.94 105 GLY A O 1
ATOM 807 N N . GLU A 1 106 ? 8.919 -10.658 16.522 1.00 90.00 106 GLU A N 1
ATOM 808 C CA . GLU A 1 106 ? 7.459 -10.602 16.629 1.00 90.00 106 GLU A CA 1
ATOM 809 C C . GLU A 1 106 ? 7.022 -9.256 17.213 1.00 90.00 106 GLU A C 1
ATOM 811 O O . GLU A 1 106 ? 7.590 -8.760 18.190 1.00 90.00 106 GLU A O 1
ATOM 816 N N . LEU A 1 107 ? 5.969 -8.675 16.643 1.00 91.69 107 LEU A N 1
ATOM 817 C CA . LEU A 1 107 ? 5.434 -7.383 17.052 1.00 91.69 107 LEU A CA 1
ATOM 818 C C . LEU A 1 107 ? 4.031 -7.540 17.633 1.00 91.69 107 LEU A C 1
ATOM 820 O O . LEU A 1 107 ? 3.137 -8.085 16.990 1.00 91.69 107 LEU A O 1
ATOM 824 N N . LEU A 1 108 ? 3.793 -6.985 18.823 1.00 92.81 108 LEU A N 1
ATOM 825 C CA . LEU A 1 108 ? 2.433 -6.830 19.334 1.00 92.81 108 LEU A CA 1
ATOM 826 C C . LEU A 1 108 ? 1.804 -5.558 18.753 1.00 92.81 108 LEU A C 1
ATOM 828 O O . LEU A 1 108 ? 2.212 -4.442 19.079 1.00 92.81 108 LEU A O 1
ATOM 832 N N . LEU A 1 109 ? 0.788 -5.723 17.915 1.00 93.38 109 LEU A N 1
ATOM 833 C CA . LEU A 1 109 ? 0.024 -4.642 17.306 1.00 93.38 109 LEU A CA 1
ATOM 834 C C . LEU A 1 109 ? -1.275 -4.407 18.080 1.00 93.38 109 LEU A C 1
ATOM 836 O O . LEU A 1 109 ? -2.008 -5.353 18.388 1.00 93.38 109 LEU A O 1
ATOM 840 N N . ARG A 1 110 ? -1.568 -3.139 18.383 1.00 94.00 110 ARG A N 1
ATOM 841 C CA . ARG A 1 110 ? -2.845 -2.716 18.964 1.00 94.00 110 ARG A CA 1
ATOM 842 C C . ARG A 1 110 ? -3.690 -1.995 17.931 1.00 94.00 110 ARG A C 1
ATOM 844 O O . ARG A 1 110 ? -3.162 -1.214 17.144 1.00 94.00 110 ARG A O 1
ATOM 851 N N . SER A 1 111 ? -4.995 -2.236 17.966 1.00 94.00 111 SER A N 1
ATOM 852 C CA . SER A 1 111 ? -5.943 -1.547 17.097 1.00 94.00 111 SER A CA 1
ATOM 853 C C . SER A 1 111 ? -7.292 -1.322 17.731 1.00 94.00 111 SER A C 1
ATOM 855 O O . SER A 1 111 ? -7.696 -2.018 18.664 1.00 94.00 111 SER A O 1
ATOM 857 N N . ALA A 1 112 ? -7.988 -0.305 17.245 1.00 93.19 112 ALA A N 1
ATOM 858 C CA . ALA A 1 112 ? -9.381 -0.107 17.591 1.00 93.19 112 ALA A CA 1
ATOM 859 C C . ALA A 1 112 ? -10.259 -1.079 16.780 1.00 93.19 112 ALA A C 1
ATOM 861 O O . ALA A 1 112 ? -9.878 -1.496 15.681 1.00 93.19 112 ALA A O 1
ATOM 862 N N . PRO A 1 113 ? -11.417 -1.487 17.323 1.00 92.12 113 PRO A N 1
ATOM 863 C CA . PRO A 1 113 ? -12.394 -2.236 16.547 1.00 92.12 113 PRO A CA 1
ATOM 864 C C . PRO A 1 113 ? -12.952 -1.376 15.398 1.00 92.12 113 PRO A C 1
ATOM 866 O O . PRO A 1 113 ? -12.961 -0.142 15.514 1.00 92.12 113 PRO A O 1
ATOM 869 N N . PRO A 1 114 ? -13.435 -2.000 14.305 1.00 92.25 114 PRO A N 1
ATOM 870 C CA . PRO A 1 114 ? -14.231 -1.306 13.304 1.00 92.25 114 PRO A CA 1
ATOM 871 C C . PRO A 1 114 ? -15.403 -0.582 13.976 1.00 92.25 114 PRO A C 1
ATOM 873 O O . PRO A 1 114 ? -15.955 -1.040 14.977 1.00 92.25 114 PRO A O 1
ATOM 876 N N . HIS A 1 115 ? -15.706 0.604 13.471 1.00 90.25 115 HIS A N 1
ATOM 877 C CA . HIS A 1 115 ? -16.737 1.498 13.983 1.00 90.25 115 HIS A CA 1
ATOM 878 C C . HIS A 1 115 ? -17.223 2.390 12.833 1.00 90.25 115 HIS A C 1
ATOM 880 O O . HIS A 1 115 ? -16.612 2.410 11.766 1.00 90.25 115 HIS A O 1
ATOM 886 N N . SER A 1 116 ? -18.328 3.114 13.021 1.00 86.81 116 SER A N 1
ATOM 887 C CA . SER A 1 116 ? -18.822 4.123 12.064 1.00 86.81 116 SER A CA 1
ATOM 888 C C . SER A 1 116 ? -18.942 3.634 10.612 1.00 86.81 116 SER A C 1
ATOM 890 O O . SER A 1 116 ? -18.635 4.346 9.660 1.00 86.81 116 SER A O 1
ATOM 892 N N . GLY A 1 117 ? -19.416 2.393 10.441 1.00 86.00 117 GLY A N 1
ATOM 893 C CA . GLY A 1 117 ? -19.654 1.772 9.133 1.00 86.00 117 GLY A CA 1
ATOM 894 C C . GLY A 1 117 ? -18.483 0.949 8.592 1.00 86.00 117 GLY A C 1
ATOM 895 O O . GLY A 1 117 ? -18.649 0.265 7.582 1.00 86.00 117 GLY A O 1
ATOM 896 N N . LEU A 1 118 ? -17.335 0.939 9.278 1.00 90.38 118 LEU A N 1
ATOM 897 C CA . LEU A 1 118 ? -16.199 0.084 8.920 1.00 90.38 118 LEU A CA 1
ATOM 898 C C . LEU A 1 118 ? -16.499 -1.411 9.111 1.00 90.38 118 LEU A C 1
ATOM 900 O O . LEU A 1 118 ? -15.827 -2.241 8.514 1.00 90.38 118 LEU A O 1
ATOM 904 N N . ASP A 1 119 ? -17.546 -1.773 9.857 1.00 89.00 119 ASP A N 1
ATOM 905 C CA . ASP A 1 119 ? -17.986 -3.166 10.039 1.00 89.00 119 ASP A CA 1
ATOM 906 C C . ASP A 1 119 ? -18.388 -3.873 8.728 1.00 89.00 119 ASP A C 1
ATOM 908 O O . ASP A 1 119 ? -18.542 -5.092 8.701 1.00 89.00 119 ASP A O 1
ATOM 912 N N . ALA A 1 120 ? -18.592 -3.119 7.641 1.00 88.62 120 ALA A N 1
ATOM 913 C CA . ALA A 1 120 ? -18.901 -3.659 6.318 1.00 88.62 120 ALA A CA 1
ATOM 914 C C . ALA A 1 120 ? -17.662 -4.127 5.527 1.00 88.62 120 ALA A C 1
ATOM 916 O O . ALA A 1 120 ? -17.825 -4.712 4.455 1.00 88.62 120 ALA A O 1
ATOM 917 N N . GLY A 1 121 ? -16.449 -3.825 6.002 1.00 91.00 121 GLY A N 1
ATOM 918 C CA . GLY A 1 121 ? -15.195 -4.223 5.361 1.00 91.00 121 GLY A CA 1
ATOM 919 C C . GLY A 1 121 ? -14.538 -5.445 6.003 1.00 91.00 121 GLY A C 1
ATOM 920 O O . GLY A 1 121 ? -14.965 -5.930 7.047 1.00 91.00 121 GLY A O 1
ATOM 921 N N . ASP A 1 122 ? -13.458 -5.913 5.381 1.00 93.56 122 ASP A N 1
ATOM 922 C CA . ASP A 1 122 ? -12.615 -6.984 5.920 1.00 93.56 122 ASP A CA 1
ATOM 923 C C . ASP A 1 122 ? -11.464 -6.405 6.746 1.00 93.56 122 ASP A C 1
ATOM 925 O O . ASP A 1 122 ? -10.922 -5.340 6.436 1.00 93.56 122 ASP A O 1
ATOM 929 N N . TYR A 1 123 ? -11.023 -7.125 7.775 1.00 95.31 123 TYR A N 1
ATOM 930 C CA . TYR A 1 123 ? -9.806 -6.762 8.491 1.00 95.31 123 TYR A CA 1
ATOM 931 C C . TYR A 1 123 ? -8.596 -6.941 7.589 1.00 95.31 123 TYR A C 1
ATOM 933 O O . TYR A 1 123 ? -8.461 -7.953 6.902 1.00 95.31 123 TYR A O 1
ATOM 941 N N . ALA A 1 124 ? -7.678 -5.986 7.657 1.00 94.94 124 ALA A N 1
ATOM 942 C CA . ALA A 1 124 ? -6.424 -6.044 6.937 1.00 94.94 124 ALA A CA 1
ATOM 943 C C . ALA A 1 124 ? -5.239 -5.725 7.855 1.00 94.94 124 ALA A C 1
ATOM 945 O O . ALA A 1 124 ? -5.315 -4.854 8.728 1.00 94.94 124 ALA A O 1
ATOM 946 N N . VAL A 1 125 ? -4.134 -6.439 7.651 1.00 96.38 125 VAL A N 1
ATOM 947 C CA . VAL A 1 125 ? -2.830 -6.154 8.255 1.00 96.38 125 VAL A CA 1
ATOM 948 C C . VAL A 1 125 ? -1.829 -5.991 7.123 1.00 96.38 125 VAL A C 1
ATOM 950 O O . VAL A 1 125 ? -1.638 -6.900 6.322 1.00 96.38 125 VAL A O 1
ATOM 953 N N . LEU A 1 126 ? -1.215 -4.819 7.056 1.00 95.94 126 LEU A N 1
ATOM 954 C CA . LEU A 1 126 ? -0.242 -4.423 6.055 1.00 95.94 126 LEU A CA 1
ATOM 955 C C . LEU A 1 126 ? 1.108 -4.228 6.744 1.00 95.94 126 LEU A C 1
ATOM 957 O O . LEU A 1 126 ? 1.253 -3.328 7.568 1.00 95.94 126 LEU A O 1
ATOM 961 N N . ALA A 1 127 ? 2.087 -5.059 6.407 1.00 96.56 127 ALA A N 1
ATOM 962 C CA . ALA A 1 127 ? 3.483 -4.828 6.753 1.00 96.56 127 ALA A CA 1
ATOM 963 C C . ALA A 1 127 ? 4.163 -4.104 5.588 1.00 96.56 127 ALA A C 1
ATOM 965 O O . ALA A 1 127 ? 3.977 -4.503 4.441 1.00 96.56 127 ALA A O 1
ATOM 966 N N . LEU A 1 128 ? 4.938 -3.061 5.875 1.00 95.75 128 LEU A N 1
ATOM 967 C CA . LEU A 1 128 ? 5.664 -2.237 4.910 1.00 95.75 128 LEU A CA 1
ATOM 968 C C . LEU A 1 128 ? 7.126 -2.117 5.318 1.00 95.75 128 LEU A C 1
ATOM 970 O O . LEU A 1 128 ? 7.417 -1.955 6.499 1.00 95.75 128 LEU A O 1
ATOM 974 N N . THR A 1 129 ? 8.025 -2.100 4.345 1.00 94.50 129 THR A N 1
ATOM 975 C CA . THR A 1 129 ? 9.430 -1.740 4.539 1.00 94.50 129 THR A CA 1
ATOM 976 C C . THR A 1 129 ? 9.917 -0.870 3.381 1.00 94.50 129 THR A C 1
ATOM 978 O O . THR A 1 129 ? 9.402 -0.967 2.264 1.00 94.50 129 THR A O 1
ATOM 981 N N . PHE A 1 130 ? 10.857 0.025 3.662 1.00 93.06 130 PHE A N 1
ATOM 982 C CA . PHE A 1 130 ? 11.468 0.945 2.702 1.00 93.06 130 PHE A CA 1
ATOM 983 C C . PHE A 1 130 ? 12.861 1.357 3.194 1.00 93.06 130 PHE A C 1
ATOM 985 O O . PHE A 1 130 ? 13.171 1.203 4.379 1.00 93.06 130 PHE A O 1
ATOM 992 N N . ALA A 1 131 ? 13.704 1.861 2.292 1.00 87.94 131 ALA A N 1
ATOM 993 C CA . ALA A 1 131 ? 15.020 2.382 2.650 1.00 87.94 131 ALA A CA 1
ATOM 994 C C . ALA A 1 131 ? 14.875 3.684 3.459 1.00 87.94 131 ALA A C 1
ATOM 996 O O . ALA A 1 131 ? 14.070 4.551 3.120 1.00 87.94 131 ALA A O 1
ATOM 997 N N . THR A 1 132 ? 15.629 3.842 4.550 1.00 81.19 132 THR A N 1
ATOM 998 C CA . THR A 1 132 ? 15.546 5.039 5.418 1.00 81.19 132 THR A CA 1
ATOM 999 C C . THR A 1 132 ? 15.930 6.331 4.700 1.00 81.19 132 THR A C 1
ATOM 1001 O O . THR A 1 132 ? 15.454 7.410 5.035 1.00 81.19 132 THR A O 1
ATOM 1004 N N . ASP A 1 133 ? 16.801 6.197 3.714 1.00 79.12 133 ASP A N 1
ATOM 1005 C CA . ASP A 1 133 ? 17.360 7.221 2.849 1.00 79.12 133 ASP A CA 1
ATOM 1006 C C . ASP A 1 133 ? 16.323 7.774 1.858 1.00 79.12 133 ASP A C 1
ATOM 1008 O O . ASP A 1 133 ? 16.479 8.902 1.392 1.00 79.12 133 ASP A O 1
ATOM 1012 N N . ASP A 1 134 ? 15.214 7.055 1.647 1.00 72.12 134 ASP A N 1
ATOM 1013 C CA . ASP A 1 134 ? 14.054 7.524 0.881 1.00 72.12 134 ASP A CA 1
ATOM 1014 C C . ASP A 1 134 ? 13.100 8.411 1.706 1.00 72.12 134 ASP A C 1
ATOM 1016 O O . ASP A 1 134 ? 12.076 8.864 1.187 1.00 72.12 134 ASP A O 1
ATOM 1020 N N . VAL A 1 135 ? 13.398 8.666 2.990 1.00 77.50 135 VAL A N 1
ATOM 1021 C CA . VAL A 1 135 ? 12.591 9.540 3.855 1.00 77.50 1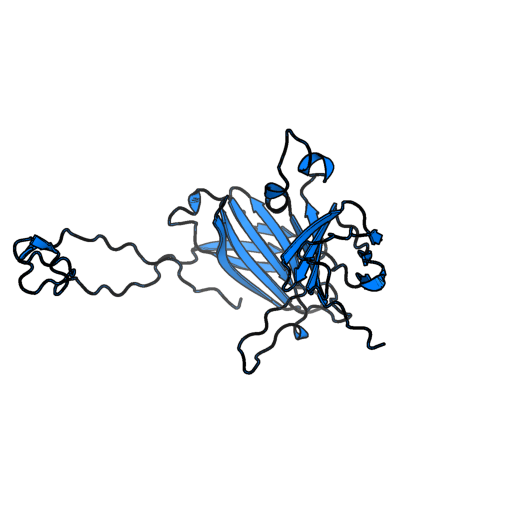35 VAL A CA 1
ATOM 1022 C C . VAL A 1 135 ? 13.386 10.738 4.339 1.00 77.50 135 VAL A C 1
ATOM 1024 O O . VAL A 1 135 ? 14.419 10.624 4.996 1.00 77.50 135 VAL A O 1
ATOM 1027 N N . GLY A 1 136 ? 12.846 11.921 4.056 1.00 71.25 136 GLY A N 1
ATOM 1028 C CA . GLY A 1 136 ? 13.479 13.195 4.358 1.00 71.25 136 GLY A CA 1
ATOM 1029 C C . GLY A 1 136 ? 12.542 14.177 5.048 1.00 71.25 136 GLY A C 1
ATOM 1030 O O . GLY A 1 136 ? 11.323 14.144 4.889 1.00 71.25 136 GLY A O 1
ATOM 1031 N N . PHE A 1 137 ? 13.134 15.097 5.807 1.00 73.94 137 PHE A N 1
ATOM 1032 C CA . PHE A 1 137 ? 12.467 16.320 6.246 1.00 73.94 137 PHE A CA 1
ATOM 1033 C C . PHE A 1 137 ? 13.091 17.487 5.483 1.00 73.94 137 PHE A C 1
ATOM 1035 O O . PHE A 1 137 ? 14.169 17.975 5.832 1.00 73.94 137 PHE A O 1
ATOM 1042 N N . GLY A 1 138 ? 12.429 17.896 4.405 1.00 67.62 138 GLY A N 1
ATOM 1043 C CA . GLY A 1 138 ? 12.839 19.007 3.559 1.00 67.62 138 GLY A CA 1
ATOM 1044 C C . GLY A 1 138 ? 12.169 20.324 3.953 1.00 67.62 138 GLY A C 1
ATOM 1045 O O . GLY A 1 138 ? 11.222 20.376 4.737 1.00 67.62 138 GLY A O 1
ATOM 1046 N N . ALA A 1 139 ? 12.616 21.424 3.341 1.00 65.25 139 ALA A N 1
ATOM 1047 C CA . ALA A 1 139 ? 11.991 22.740 3.516 1.00 65.25 139 ALA A CA 1
ATOM 1048 C C . ALA A 1 139 ? 10.520 22.789 3.037 1.00 65.25 139 ALA A C 1
ATOM 1050 O O . ALA A 1 139 ? 9.795 23.713 3.399 1.00 65.25 139 ALA A O 1
ATOM 1051 N N . GLY A 1 140 ? 10.093 21.807 2.232 1.00 70.31 140 GLY A N 1
ATOM 1052 C CA . GLY A 1 140 ? 8.725 21.644 1.733 1.00 70.31 140 GLY A CA 1
ATOM 1053 C C . GLY A 1 140 ? 7.852 20.661 2.523 1.00 70.31 140 GLY A C 1
ATOM 1054 O O . GLY A 1 140 ? 6.683 20.518 2.179 1.00 70.31 140 GLY A O 1
ATOM 1055 N N . GLY A 1 141 ? 8.377 20.004 3.565 1.00 77.19 141 GLY A N 1
ATOM 1056 C CA . GLY A 1 141 ? 7.635 19.024 4.361 1.00 77.19 141 GLY A CA 1
ATOM 1057 C C . GLY A 1 141 ? 8.332 17.667 4.474 1.00 77.19 141 GLY A C 1
ATOM 1058 O O . GLY A 1 141 ? 9.558 17.587 4.484 1.00 77.19 141 GLY A O 1
ATOM 1059 N N . ILE A 1 142 ? 7.524 16.618 4.630 1.00 79.94 142 ILE A N 1
ATOM 1060 C CA . ILE A 1 142 ? 7.979 15.228 4.744 1.00 79.94 142 ILE A CA 1
ATOM 1061 C C . ILE A 1 142 ? 8.045 14.633 3.339 1.00 79.94 142 ILE A C 1
ATOM 1063 O O . ILE A 1 142 ? 7.017 14.550 2.666 1.00 79.94 142 ILE A O 1
ATOM 1067 N N . ASP A 1 143 ? 9.229 14.188 2.934 1.00 81.12 143 ASP A N 1
ATOM 1068 C CA . ASP A 1 143 ? 9.404 13.364 1.744 1.00 81.12 143 ASP A CA 1
ATOM 1069 C C . ASP A 1 143 ? 9.076 11.918 2.123 1.00 81.12 143 ASP A C 1
ATOM 1071 O O . ASP A 1 143 ? 9.713 11.323 2.994 1.00 81.12 143 ASP A O 1
ATOM 1075 N N . LEU A 1 144 ? 8.008 11.388 1.526 1.00 84.31 144 LEU A N 1
ATOM 1076 C CA . LEU A 1 144 ? 7.549 10.020 1.750 1.00 84.31 144 LEU A CA 1
ATOM 1077 C C . LEU A 1 144 ? 8.292 9.048 0.828 1.00 84.31 144 LEU A C 1
ATOM 1079 O O . LEU A 1 144 ? 8.544 9.396 -0.333 1.00 84.31 144 LEU A O 1
ATOM 1083 N N . PRO A 1 145 ? 8.540 7.810 1.293 1.00 87.06 145 PRO A N 1
ATOM 1084 C CA . PRO A 1 145 ? 9.277 6.835 0.508 1.00 87.06 145 PRO A CA 1
ATOM 1085 C C . PRO A 1 145 ? 8.487 6.482 -0.753 1.00 87.06 145 PRO A C 1
ATOM 1087 O O . PRO A 1 145 ? 7.299 6.145 -0.693 1.00 87.06 145 PRO A O 1
ATOM 1090 N N . GLN A 1 146 ? 9.141 6.586 -1.909 1.00 87.69 146 GLN A N 1
ATOM 1091 C CA . GLN A 1 146 ? 8.541 6.226 -3.198 1.00 87.69 146 GLN A CA 1
ATOM 1092 C C . GLN A 1 146 ? 8.730 4.737 -3.498 1.00 87.69 146 GLN A C 1
ATOM 1094 O O . GLN A 1 146 ? 7.810 4.087 -4.009 1.00 87.69 146 GLN A O 1
ATOM 1099 N N . ASN A 1 147 ? 9.894 4.205 -3.119 1.00 93.00 147 ASN A N 1
ATOM 1100 C CA . ASN A 1 147 ? 10.242 2.798 -3.228 1.00 93.00 147 ASN A CA 1
ATOM 1101 C C . ASN A 1 147 ? 9.873 2.094 -1.927 1.00 93.00 147 ASN A C 1
ATOM 1103 O O . ASN A 1 147 ? 10.320 2.476 -0.847 1.00 93.00 147 ASN A O 1
ATOM 1107 N N . LEU A 1 148 ? 9.007 1.088 -2.011 1.00 94.19 148 LEU A N 1
ATOM 1108 C CA . LEU A 1 148 ? 8.575 0.354 -0.827 1.00 94.19 148 LEU A CA 1
ATOM 1109 C C . LEU A 1 148 ? 8.113 -1.056 -1.170 1.00 94.19 148 LEU A C 1
ATOM 1111 O O . LEU A 1 148 ? 7.577 -1.313 -2.250 1.00 94.19 148 LEU A O 1
ATOM 1115 N N . SER A 1 149 ? 8.279 -1.953 -0.209 1.00 96.38 149 SER A N 1
ATOM 1116 C CA . SER A 1 149 ? 7.784 -3.321 -0.268 1.00 96.38 149 SER A CA 1
ATOM 1117 C C . SER A 1 149 ? 6.727 -3.547 0.799 1.00 96.38 149 SER A C 1
ATOM 1119 O O . SER A 1 149 ? 6.806 -2.987 1.895 1.00 96.38 149 SER A O 1
ATOM 1121 N N . GLY A 1 150 ? 5.725 -4.360 0.485 1.00 96.25 150 GLY A N 1
ATOM 1122 C CA . GLY A 1 150 ? 4.618 -4.636 1.379 1.00 96.25 150 GLY A CA 1
ATOM 1123 C C . GLY A 1 150 ? 4.108 -6.067 1.314 1.00 96.25 150 GLY A C 1
ATOM 1124 O O . GLY A 1 150 ? 4.136 -6.719 0.272 1.00 96.25 150 GLY A O 1
ATOM 1125 N N . ARG A 1 151 ? 3.589 -6.547 2.443 1.00 96.25 151 ARG A N 1
ATOM 1126 C CA . ARG A 1 151 ? 2.827 -7.796 2.571 1.00 96.25 151 ARG A CA 1
ATOM 1127 C C . ARG A 1 151 ? 1.476 -7.479 3.194 1.00 96.25 151 ARG A C 1
ATOM 1129 O O . ARG A 1 151 ? 1.404 -6.734 4.169 1.00 96.25 151 ARG A O 1
ATOM 1136 N N . LEU A 1 152 ? 0.418 -8.043 2.630 1.00 94.81 152 LEU A N 1
ATOM 1137 C CA . LEU A 1 152 ? -0.960 -7.793 3.017 1.00 94.81 152 LEU A CA 1
ATOM 1138 C C . LEU A 1 152 ? -1.633 -9.104 3.424 1.00 94.81 152 LEU A C 1
ATOM 1140 O O . LEU A 1 152 ? -1.620 -10.088 2.692 1.00 94.81 152 LEU A O 1
ATOM 1144 N N . PHE A 1 153 ? -2.244 -9.087 4.599 1.00 94.56 153 PHE A N 1
ATOM 1145 C CA . PHE A 1 153 ? -3.158 -10.111 5.078 1.00 94.56 153 PHE A CA 1
ATOM 1146 C C . PHE A 1 153 ? -4.558 -9.506 5.114 1.00 94.56 153 PHE A C 1
ATOM 1148 O O . PHE A 1 153 ? -4.724 -8.435 5.694 1.00 94.56 153 PHE A O 1
ATOM 1155 N N . VAL A 1 154 ? -5.551 -10.181 4.532 1.00 92.56 154 VAL A N 1
ATOM 1156 C CA . VAL A 1 154 ? -6.959 -9.755 4.556 1.00 92.56 154 VAL A CA 1
ATOM 1157 C C . VAL A 1 154 ? -7.829 -10.918 5.014 1.00 92.56 154 VAL A C 1
ATOM 1159 O O . VAL A 1 154 ? -7.669 -12.039 4.534 1.00 92.56 154 VAL A O 1
ATOM 1162 N N . ALA A 1 155 ? -8.741 -10.666 5.952 1.00 92.25 155 ALA A N 1
ATOM 1163 C CA . ALA A 1 155 ? -9.676 -11.668 6.444 1.00 92.25 155 ALA A CA 1
ATOM 1164 C C . ALA A 1 155 ? -10.947 -11.030 7.033 1.00 92.25 155 ALA A C 1
ATOM 1166 O O . ALA A 1 155 ? -10.878 -9.952 7.620 1.00 92.25 155 ALA A O 1
ATOM 1167 N N . PRO A 1 156 ? -12.090 -11.739 7.023 1.00 91.75 156 PRO A N 1
ATOM 1168 C CA . PRO A 1 156 ? -13.331 -11.246 7.631 1.00 91.75 156 PRO A CA 1
ATOM 1169 C C . PRO A 1 156 ? -13.265 -11.139 9.162 1.00 91.75 156 PRO A C 1
ATOM 1171 O O . PRO A 1 156 ? -14.132 -10.539 9.785 1.00 91.75 156 PRO A O 1
ATOM 1174 N N . ASN A 1 157 ? -12.257 -11.744 9.798 1.00 92.56 157 ASN A N 1
ATOM 1175 C CA . ASN A 1 157 ? -12.013 -11.634 11.233 1.00 92.56 157 ASN A CA 1
ATOM 1176 C C . ASN A 1 157 ? -10.517 -11.441 11.475 1.00 92.56 157 ASN A C 1
ATOM 1178 O O . ASN A 1 157 ? -9.710 -12.160 10.884 1.00 92.56 157 ASN A O 1
ATOM 1182 N N . LEU A 1 158 ? -10.154 -10.533 12.383 1.00 93.94 158 LEU A N 1
ATOM 1183 C CA . LEU A 1 158 ? -8.765 -10.343 12.798 1.00 93.94 158 LEU A CA 1
ATOM 1184 C C . LEU A 1 158 ? -8.320 -11.512 13.695 1.00 93.94 158 LEU A C 1
ATOM 1186 O O . LEU A 1 158 ? -8.857 -11.666 14.799 1.00 93.94 158 LEU A O 1
ATOM 1190 N N . PRO A 1 159 ? -7.367 -12.357 13.263 1.00 94.38 159 PRO A N 1
ATOM 1191 C CA . PRO A 1 159 ? -6.843 -13.413 14.117 1.00 94.38 159 PRO A CA 1
ATOM 1192 C C . PRO A 1 159 ? -5.987 -12.816 15.239 1.00 94.38 159 PRO A C 1
ATOM 1194 O O . PRO A 1 159 ? -5.442 -11.725 15.119 1.00 94.38 159 PRO A O 1
ATOM 1197 N N . THR A 1 160 ? -5.792 -13.567 16.324 1.00 95.19 160 THR A N 1
ATOM 1198 C CA . THR A 1 160 ? -4.893 -13.150 17.416 1.00 95.19 160 THR A CA 1
ATOM 1199 C C . THR A 1 160 ? -3.419 -13.155 17.009 1.00 95.19 160 THR A C 1
ATOM 1201 O O . THR A 1 160 ? -2.596 -12.561 17.703 1.00 95.19 160 THR A O 1
ATOM 1204 N N . ARG A 1 161 ? -3.085 -13.851 15.916 1.00 97.00 161 ARG A N 1
ATOM 1205 C CA . ARG A 1 161 ? -1.744 -13.927 15.341 1.00 97.00 161 ARG A CA 1
ATOM 1206 C C . ARG A 1 161 ? -1.822 -13.899 13.817 1.00 97.00 161 ARG A C 1
ATOM 1208 O O . ARG A 1 161 ? -2.570 -14.685 13.237 1.00 97.00 161 ARG A O 1
ATOM 1215 N N . VAL A 1 162 ? -1.034 -13.031 13.196 1.00 96.50 162 VAL A N 1
ATOM 1216 C CA . VAL A 1 162 ? -0.798 -12.974 11.750 1.00 96.50 162 VAL A CA 1
ATOM 1217 C C . VAL A 1 162 ? 0.655 -13.349 11.500 1.00 96.50 162 VAL A C 1
ATOM 1219 O O . VAL A 1 162 ? 1.553 -12.840 12.167 1.00 96.50 162 VAL A O 1
ATOM 1222 N N . VAL A 1 163 ? 0.881 -14.252 10.552 1.00 95.62 163 VAL A N 1
ATOM 1223 C CA . VAL A 1 163 ? 2.222 -14.672 10.144 1.00 95.62 163 VAL A CA 1
ATOM 1224 C C . VAL A 1 163 ? 2.397 -14.308 8.684 1.00 95.62 163 VAL A C 1
ATOM 1226 O O . VAL A 1 163 ? 1.601 -14.734 7.849 1.00 95.62 163 VAL A O 1
ATOM 1229 N N . PHE A 1 164 ? 3.418 -13.510 8.388 1.00 94.12 164 PHE A N 1
ATOM 1230 C CA . PHE A 1 164 ? 3.855 -13.295 7.019 1.00 94.12 164 PHE A CA 1
ATOM 1231 C C . PHE A 1 164 ? 5.031 -14.219 6.720 1.00 94.12 164 PHE A C 1
ATOM 1233 O O . PHE A 1 164 ? 6.131 -14.020 7.232 1.00 94.12 164 PHE A O 1
ATOM 1240 N N . ASP A 1 165 ? 4.793 -15.237 5.899 1.00 87.88 165 ASP A N 1
ATOM 1241 C CA . ASP A 1 165 ? 5.831 -16.193 5.530 1.00 87.88 165 ASP A CA 1
ATOM 1242 C C . ASP A 1 165 ? 6.830 -15.596 4.523 1.00 87.88 165 ASP A C 1
ATOM 1244 O O . ASP A 1 165 ? 6.462 -14.888 3.580 1.00 87.88 165 ASP A O 1
ATOM 1248 N N . GLY A 1 166 ? 8.108 -15.943 4.695 1.00 90.25 166 GLY A N 1
ATOM 1249 C CA . GLY A 1 166 ? 9.188 -15.576 3.778 1.00 90.25 166 GLY A CA 1
ATOM 1250 C C . GLY A 1 166 ? 9.715 -14.150 3.964 1.00 90.25 166 GLY A C 1
ATOM 1251 O O . GLY A 1 166 ? 9.696 -13.593 5.061 1.00 90.25 166 GLY A O 1
ATOM 1252 N N . SER A 1 167 ? 10.247 -13.577 2.885 1.00 92.62 167 SER A N 1
ATOM 1253 C CA . SER A 1 167 ? 10.752 -12.204 2.854 1.00 92.62 167 SER A CA 1
ATOM 1254 C C . SER A 1 167 ? 9.700 -11.222 2.349 1.00 92.62 167 SER A C 1
ATOM 1256 O O . SER A 1 167 ? 8.690 -11.595 1.735 1.00 92.62 167 SER A O 1
ATOM 1258 N N . PHE A 1 168 ? 9.957 -9.936 2.557 1.00 95.31 168 PHE A N 1
ATOM 1259 C CA . PHE A 1 168 ? 9.300 -8.899 1.772 1.00 95.31 168 PHE A CA 1
ATOM 1260 C C . PHE A 1 168 ? 9.530 -9.132 0.261 1.00 95.31 168 PHE A C 1
ATOM 1262 O O . PHE A 1 168 ? 10.581 -9.655 -0.125 1.00 95.31 168 PHE A O 1
ATOM 1269 N N . PRO A 1 169 ? 8.550 -8.802 -0.600 1.00 95.62 169 PRO A N 1
ATOM 1270 C CA . PRO A 1 169 ? 8.734 -8.801 -2.048 1.00 95.62 169 PRO A CA 1
ATOM 1271 C C . PRO A 1 169 ? 9.889 -7.908 -2.503 1.00 95.62 169 PRO A C 1
ATOM 1273 O O . PRO A 1 169 ? 9.956 -6.747 -2.100 1.00 95.62 169 PRO A O 1
ATOM 1276 N N . VAL A 1 170 ? 10.768 -8.422 -3.361 1.00 95.44 170 VAL A N 1
ATOM 1277 C CA . VAL A 1 170 ? 11.853 -7.627 -3.957 1.00 95.44 170 VAL A CA 1
ATOM 1278 C C . VAL A 1 170 ? 11.268 -6.614 -4.945 1.00 95.44 170 VAL A C 1
ATOM 1280 O O . VAL A 1 170 ? 10.227 -6.856 -5.561 1.00 95.44 170 VAL A O 1
ATOM 1283 N N . LEU A 1 171 ? 11.905 -5.450 -5.050 1.00 96.19 171 LEU A N 1
ATOM 1284 C CA . LEU A 1 171 ? 11.507 -4.391 -5.969 1.00 96.19 171 LEU A CA 1
ATOM 1285 C C . LEU A 1 171 ? 12.120 -4.645 -7.354 1.00 96.19 171 LEU A C 1
ATOM 1287 O O . LEU A 1 171 ? 13.268 -5.073 -7.419 1.00 96.19 171 LEU A O 1
ATOM 1291 N N . PRO A 1 172 ? 11.398 -4.350 -8.448 1.00 96.06 172 PRO A N 1
ATOM 1292 C CA . PRO A 1 172 ? 11.923 -4.474 -9.807 1.00 96.06 172 PRO A CA 1
ATOM 1293 C C . PRO A 1 172 ? 12.842 -3.283 -10.151 1.00 96.06 172 PRO A C 1
ATOM 1295 O O . PRO A 1 172 ? 12.499 -2.451 -10.994 1.00 96.06 172 PRO A O 1
ATOM 1298 N N . GLU A 1 173 ? 13.958 -3.154 -9.430 1.00 94.25 173 GLU A N 1
ATOM 1299 C CA . GLU A 1 173 ? 14.862 -1.988 -9.427 1.00 94.25 173 GLU A CA 1
ATOM 1300 C C . GLU A 1 173 ? 15.639 -1.807 -10.731 1.00 94.25 173 GLU A C 1
ATOM 1302 O O . GLU A 1 173 ? 15.945 -0.677 -11.100 1.00 94.25 173 GLU A O 1
ATOM 1307 N N . ASP A 1 174 ? 15.885 -2.892 -11.466 1.00 94.56 174 ASP A N 1
ATOM 1308 C CA . ASP A 1 174 ? 16.572 -2.847 -12.763 1.00 94.56 174 ASP A CA 1
ATOM 1309 C C . ASP A 1 174 ? 15.601 -2.530 -13.925 1.00 94.56 174 ASP A C 1
ATOM 1311 O O . ASP A 1 174 ? 15.891 -2.785 -15.095 1.00 94.56 174 ASP A O 1
ATOM 1315 N N . SER A 1 175 ? 14.406 -2.004 -13.619 1.00 95.69 175 SER A N 1
ATOM 1316 C CA . SER A 1 175 ? 13.445 -1.583 -14.642 1.00 95.69 175 SER A CA 1
ATOM 1317 C C . SER A 1 175 ? 13.870 -0.263 -15.279 1.00 95.69 175 SER A C 1
ATOM 1319 O O . SER A 1 175 ? 14.213 0.695 -14.590 1.00 95.69 175 SER A O 1
ATOM 1321 N N . GLU A 1 176 ? 13.758 -0.177 -16.602 1.00 95.31 176 GLU A N 1
ATOM 1322 C CA . GLU A 1 176 ? 14.277 0.945 -17.386 1.00 95.31 176 GLU A CA 1
ATOM 1323 C C . GLU A 1 176 ? 13.255 1.454 -18.404 1.00 95.31 176 GLU A C 1
ATOM 1325 O O . GLU A 1 176 ? 12.386 0.717 -18.879 1.00 95.31 176 GLU A O 1
ATOM 1330 N N . TRP A 1 177 ? 13.391 2.726 -18.784 1.00 94.31 177 TRP A N 1
ATOM 1331 C CA . TRP A 1 177 ? 12.597 3.348 -19.839 1.00 94.31 177 TRP A CA 1
ATOM 1332 C C . TRP A 1 177 ? 13.473 3.979 -20.903 1.00 94.31 177 TRP A C 1
ATOM 1334 O O . TRP A 1 177 ? 14.271 4.871 -20.627 1.00 94.31 177 TRP A O 1
ATOM 1344 N N . ASN A 1 178 ? 13.247 3.557 -22.141 1.00 92.44 178 ASN A N 1
ATOM 1345 C CA . ASN A 1 178 ? 13.844 4.143 -23.323 1.00 92.44 178 ASN A CA 1
ATOM 1346 C C . ASN A 1 178 ? 12.794 4.980 -24.058 1.00 92.44 178 ASN A C 1
ATOM 1348 O O . ASN A 1 178 ? 11.959 4.448 -24.793 1.00 92.44 178 ASN A O 1
ATOM 1352 N N . GLU A 1 179 ? 12.853 6.301 -23.889 1.00 87.88 179 GLU A N 1
ATOM 1353 C CA . GLU A 1 179 ? 11.893 7.224 -24.504 1.00 87.88 179 GLU A CA 1
ATOM 1354 C C . GLU A 1 179 ? 11.959 7.198 -26.039 1.00 87.88 179 GLU A C 1
ATOM 1356 O O . GLU A 1 179 ? 10.923 7.187 -26.707 1.00 87.88 179 GLU A O 1
ATOM 1361 N N . ASN A 1 180 ? 13.166 7.098 -26.607 1.00 88.00 180 ASN A N 1
ATOM 1362 C CA . ASN A 1 180 ? 13.381 7.073 -28.057 1.00 88.00 180 ASN A CA 1
ATOM 1363 C C . ASN A 1 180 ? 12.754 5.835 -28.714 1.00 88.00 180 ASN A C 1
ATOM 1365 O O . ASN A 1 180 ? 12.186 5.924 -29.805 1.00 88.00 180 ASN A O 1
ATOM 1369 N N . ALA A 1 181 ? 12.860 4.681 -28.055 1.00 90.56 181 ALA A N 1
ATOM 1370 C CA . ALA A 1 181 ? 12.270 3.425 -28.507 1.00 90.56 181 ALA A CA 1
ATOM 1371 C C . ALA A 1 181 ? 10.823 3.225 -28.020 1.00 90.56 181 ALA A C 1
ATOM 1373 O O . ALA A 1 181 ? 10.152 2.303 -28.485 1.00 90.56 181 ALA A O 1
ATOM 1374 N N . ARG A 1 182 ? 10.339 4.081 -27.106 1.00 92.00 182 ARG A N 1
ATOM 1375 C CA . ARG A 1 182 ? 9.098 3.897 -26.335 1.00 92.00 182 ARG A CA 1
ATOM 1376 C C . ARG A 1 182 ? 9.020 2.515 -25.700 1.00 92.00 182 ARG A C 1
ATOM 1378 O O . ARG A 1 182 ? 7.987 1.844 -25.755 1.00 92.00 182 ARG A O 1
ATOM 1385 N N . GLU A 1 183 ? 10.142 2.077 -25.157 1.00 94.38 183 GLU A N 1
ATOM 1386 C CA . GLU A 1 183 ? 10.330 0.728 -24.657 1.00 94.38 183 GLU A CA 1
ATOM 1387 C C . GLU A 1 183 ? 10.506 0.772 -23.144 1.00 94.38 183 GLU A C 1
ATOM 1389 O O . GLU A 1 183 ? 11.382 1.466 -22.630 1.00 94.38 183 GLU A O 1
ATOM 1394 N N . LEU A 1 184 ? 9.645 0.045 -22.439 1.00 94.69 184 LEU A N 1
ATOM 1395 C CA . LEU A 1 184 ? 9.773 -0.198 -21.012 1.00 94.69 184 LEU A CA 1
ATOM 1396 C C . LEU A 1 184 ? 10.330 -1.602 -20.807 1.00 94.69 184 LEU A C 1
ATOM 1398 O O . LEU A 1 184 ? 9.694 -2.566 -21.227 1.00 94.69 184 LEU A O 1
ATOM 1402 N N . THR A 1 185 ? 11.448 -1.714 -20.104 1.00 96.44 185 THR A N 1
ATOM 1403 C CA . THR A 1 185 ? 11.972 -2.997 -19.630 1.00 96.44 185 THR A CA 1
ATOM 1404 C C . THR A 1 185 ? 11.566 -3.181 -18.175 1.00 96.44 185 THR A C 1
ATOM 1406 O O . THR A 1 185 ? 11.895 -2.351 -17.333 1.00 96.44 185 THR A O 1
ATOM 1409 N N . ILE A 1 186 ? 10.829 -4.252 -17.884 1.00 96.31 186 ILE A N 1
ATOM 1410 C CA . ILE A 1 186 ? 10.411 -4.632 -16.532 1.00 96.31 186 ILE A CA 1
ATOM 1411 C C . ILE A 1 186 ? 11.372 -5.690 -15.995 1.00 96.31 186 ILE A C 1
ATOM 1413 O O . ILE A 1 186 ? 11.538 -6.738 -16.625 1.00 96.31 186 ILE A O 1
ATOM 1417 N N . ASP A 1 187 ? 11.948 -5.425 -14.827 1.00 96.25 187 ASP A N 1
ATOM 1418 C CA . ASP A 1 187 ? 12.818 -6.365 -14.120 1.00 96.25 187 ASP A CA 1
ATOM 1419 C C . ASP A 1 187 ? 12.054 -7.589 -13.567 1.00 96.25 187 ASP A C 1
ATOM 1421 O O . ASP A 1 187 ? 10.927 -7.493 -13.063 1.00 96.25 187 ASP A O 1
ATOM 1425 N N . ASP A 1 188 ? 12.678 -8.763 -13.670 1.00 94.75 188 ASP A N 1
ATOM 1426 C CA . ASP A 1 188 ? 12.101 -10.041 -13.254 1.00 94.75 188 ASP A CA 1
ATOM 1427 C C . ASP A 1 188 ? 12.429 -10.359 -11.792 1.00 94.75 188 ASP A C 1
ATOM 1429 O O . ASP A 1 188 ? 13.432 -10.991 -11.460 1.00 94.75 188 ASP A O 1
ATOM 1433 N N . VAL A 1 189 ? 11.503 -9.979 -10.917 1.00 94.12 189 VAL A N 1
ATOM 1434 C CA . VAL A 1 189 ? 11.502 -10.341 -9.494 1.00 94.12 189 VAL A CA 1
ATOM 1435 C C . VAL A 1 189 ? 10.547 -11.492 -9.142 1.00 94.12 189 VAL A C 1
ATOM 1437 O O . VAL A 1 189 ? 10.145 -11.622 -7.985 1.00 94.12 189 VAL A O 1
ATOM 1440 N N . SER A 1 190 ? 10.175 -12.337 -10.116 1.00 91.31 190 SER A N 1
ATOM 1441 C CA . SER A 1 190 ? 9.293 -13.504 -9.920 1.00 91.31 190 SER A CA 1
ATOM 1442 C C . SER A 1 190 ? 7.935 -13.165 -9.282 1.00 91.31 190 SER A C 1
ATOM 1444 O O . SER A 1 190 ? 7.478 -13.851 -8.364 1.00 91.31 190 SER A O 1
ATOM 1446 N N . ALA A 1 191 ? 7.306 -12.086 -9.746 1.00 92.94 191 ALA A N 1
ATOM 1447 C CA . ALA A 1 191 ? 5.961 -11.689 -9.331 1.00 92.94 191 ALA A CA 1
ATOM 1448 C C . ALA A 1 191 ? 4.876 -12.459 -10.104 1.00 92.94 191 ALA A C 1
ATOM 1450 O O . ALA A 1 191 ? 5.132 -12.963 -11.195 1.00 92.94 191 ALA A O 1
ATOM 1451 N N . ASP A 1 192 ? 3.646 -12.492 -9.581 1.00 91.31 192 ASP A N 1
ATOM 1452 C CA . ASP A 1 192 ? 2.500 -13.067 -10.307 1.00 91.31 192 ASP A CA 1
ATOM 1453 C C . ASP A 1 192 ? 1.982 -12.114 -11.397 1.00 91.31 192 ASP A C 1
ATOM 1455 O O . ASP A 1 192 ? 1.395 -12.534 -12.396 1.00 91.31 192 ASP A O 1
ATOM 1459 N N . LEU A 1 193 ? 2.156 -10.807 -11.178 1.00 92.31 193 LEU A N 1
ATOM 1460 C CA . LEU A 1 193 ? 1.688 -9.752 -12.065 1.00 92.31 193 LEU A CA 1
ATOM 1461 C C . LEU A 1 193 ? 2.530 -8.488 -11.892 1.00 92.31 193 LEU A C 1
ATOM 1463 O O . LEU A 1 193 ? 2.890 -8.118 -10.779 1.00 92.31 193 LEU A O 1
ATOM 1467 N N . TYR A 1 194 ? 2.745 -7.752 -12.976 1.00 93.81 194 TYR A N 1
ATOM 1468 C CA . TYR A 1 194 ? 3.353 -6.429 -12.955 1.00 93.81 194 TYR A CA 1
ATOM 1469 C C . TYR A 1 194 ? 2.316 -5.361 -13.282 1.00 93.81 194 TYR A C 1
ATOM 1471 O O . TYR A 1 194 ? 1.560 -5.481 -14.250 1.00 93.81 194 TYR A O 1
ATOM 1479 N N . ARG A 1 195 ? 2.293 -4.284 -12.494 1.00 93.94 195 ARG A N 1
ATOM 1480 C CA . ARG A 1 195 ? 1.523 -3.071 -12.782 1.00 93.94 195 ARG A CA 1
ATOM 1481 C C . ARG A 1 195 ? 2.469 -1.902 -12.984 1.00 93.94 195 ARG A C 1
ATOM 1483 O O . ARG A 1 195 ? 3.167 -1.495 -12.061 1.00 93.94 195 ARG A O 1
ATOM 1490 N N . VAL A 1 196 ? 2.422 -1.307 -14.167 1.00 95.12 196 VAL A N 1
ATOM 1491 C CA . VAL A 1 196 ? 3.216 -0.129 -14.511 1.00 95.12 196 VAL A CA 1
ATOM 1492 C C . VAL A 1 196 ? 2.302 1.076 -14.629 1.00 95.12 196 VAL A C 1
ATOM 1494 O O . VAL A 1 196 ? 1.288 1.024 -15.326 1.00 95.12 196 VAL A O 1
ATOM 1497 N N . ARG A 1 197 ? 2.655 2.183 -13.978 1.00 95.19 197 ARG A N 1
ATOM 1498 C CA . ARG A 1 197 ? 1.996 3.475 -14.177 1.00 95.19 197 ARG A CA 1
ATOM 1499 C C . ARG A 1 197 ? 2.983 4.480 -14.742 1.00 95.19 197 ARG A C 1
ATOM 1501 O O . ARG A 1 197 ? 4.002 4.741 -14.114 1.00 95.19 197 ARG A O 1
ATOM 1508 N N . LEU A 1 198 ? 2.645 5.048 -15.895 1.00 95.12 198 LEU A N 1
ATOM 1509 C CA . LEU A 1 198 ? 3.345 6.191 -16.472 1.00 95.12 198 LEU A CA 1
ATOM 1510 C C . LEU A 1 198 ? 2.510 7.421 -16.156 1.00 95.12 198 LEU A C 1
ATOM 1512 O O . LEU A 1 198 ? 1.328 7.459 -16.503 1.00 95.12 198 LEU A O 1
ATOM 1516 N N . VAL A 1 199 ? 3.104 8.393 -15.476 1.00 94.38 199 VAL A N 1
ATOM 1517 C CA . VAL A 1 199 ? 2.448 9.641 -15.090 1.00 94.38 199 VAL A CA 1
ATOM 1518 C C . VAL A 1 199 ? 3.248 10.795 -15.671 1.00 94.38 199 VAL A C 1
ATOM 1520 O O . VAL A 1 199 ? 4.424 10.947 -15.359 1.00 94.38 199 VAL A O 1
ATOM 1523 N N . SER A 1 200 ? 2.610 11.621 -16.491 1.00 93.19 200 SER A N 1
ATOM 1524 C CA . SER A 1 200 ? 3.200 12.851 -17.018 1.00 93.19 200 SER A CA 1
ATOM 1525 C C . SER A 1 200 ? 2.182 13.991 -16.970 1.00 93.19 200 SER A C 1
ATOM 1527 O O . SER A 1 200 ? 1.038 13.816 -16.539 1.00 93.19 200 SER A O 1
ATOM 1529 N N . THR A 1 201 ? 2.577 15.178 -17.428 1.00 91.62 201 THR A N 1
ATOM 1530 C CA . THR A 1 201 ? 1.658 16.316 -17.579 1.00 91.62 201 THR A CA 1
ATOM 1531 C C . THR A 1 201 ? 0.561 16.063 -18.614 1.00 91.62 201 THR A C 1
ATOM 1533 O O . THR A 1 201 ? -0.488 16.698 -18.557 1.00 91.62 201 THR A O 1
ATOM 1536 N N . GLU A 1 202 ? 0.787 15.124 -19.534 1.00 90.62 202 GLU A N 1
ATOM 1537 C CA . GLU A 1 202 ? -0.127 14.779 -20.625 1.00 90.62 202 GLU A CA 1
ATOM 1538 C C . GLU A 1 202 ? -1.148 13.698 -20.228 1.00 90.62 202 GLU A C 1
ATOM 1540 O O . GLU A 1 202 ? -2.104 13.440 -20.960 1.00 90.62 202 GLU A O 1
ATOM 1545 N N . GLY A 1 203 ? -0.988 13.069 -19.059 1.00 91.62 203 GLY A N 1
ATOM 1546 C CA . GLY A 1 203 ? -1.964 12.133 -18.511 1.00 91.62 203 GLY A CA 1
ATOM 1547 C C . GLY A 1 203 ? -1.344 10.961 -17.761 1.00 91.62 203 GLY A C 1
ATOM 1548 O O . GLY A 1 203 ? -0.240 11.029 -17.224 1.00 91.62 203 GLY A O 1
ATOM 1549 N N . THR A 1 204 ? -2.093 9.862 -17.678 1.00 92.88 204 THR A N 1
ATOM 1550 C CA . THR A 1 204 ? -1.653 8.653 -16.978 1.00 92.88 204 THR A CA 1
ATOM 1551 C C . THR A 1 204 ? -2.010 7.407 -17.763 1.00 92.88 204 THR A C 1
ATOM 1553 O O . THR A 1 204 ? -3.162 7.228 -18.160 1.00 92.88 204 THR A O 1
ATOM 1556 N N . TRP A 1 205 ? -1.042 6.509 -17.910 1.00 92.56 205 TRP A N 1
ATOM 1557 C CA . TRP A 1 205 ? -1.273 5.141 -18.357 1.00 92.56 205 TRP A CA 1
ATOM 1558 C C . TRP A 1 205 ? -1.100 4.161 -17.210 1.00 92.56 205 TRP A C 1
ATOM 1560 O O . TRP A 1 205 ? -0.305 4.373 -16.299 1.00 92.56 205 TRP A O 1
ATOM 1570 N N . THR A 1 206 ? -1.887 3.091 -17.231 1.00 92.31 206 THR A N 1
ATOM 1571 C CA . THR A 1 206 ? -1.729 1.949 -16.329 1.00 92.31 206 THR A CA 1
ATOM 1572 C C . THR A 1 206 ? -1.719 0.692 -17.180 1.00 92.31 206 THR A C 1
ATOM 1574 O O . THR A 1 206 ? -2.676 0.426 -17.904 1.00 92.31 206 THR A O 1
ATOM 1577 N N . ILE A 1 207 ? -0.608 -0.028 -17.122 1.00 91.12 207 ILE A N 1
ATOM 1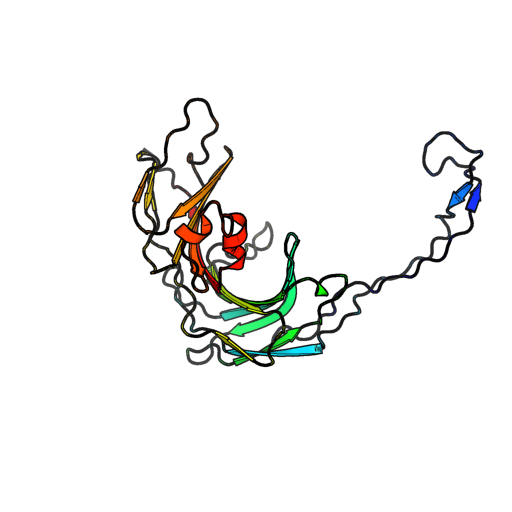578 C CA . ILE A 1 207 ? -0.310 -1.201 -17.934 1.00 91.12 207 ILE A CA 1
ATOM 1579 C C . ILE A 1 207 ? -0.177 -2.380 -16.979 1.00 91.12 207 ILE A C 1
ATOM 1581 O O . ILE A 1 207 ? 0.438 -2.256 -15.921 1.00 91.12 207 ILE A O 1
ATOM 1585 N N . TYR A 1 208 ? -0.763 -3.509 -17.355 1.00 90.50 208 TYR A N 1
ATOM 1586 C CA . TYR A 1 208 ? -0.649 -4.766 -16.630 1.00 90.50 208 TYR A CA 1
ATOM 1587 C C . TYR A 1 208 ? 0.077 -5.774 -17.517 1.00 90.50 208 TYR A C 1
ATOM 1589 O O . TYR A 1 208 ? -0.255 -5.880 -18.699 1.00 90.50 208 TYR A O 1
ATOM 1597 N N . SER A 1 209 ? 1.049 -6.492 -16.959 1.00 89.62 209 SER A N 1
ATOM 1598 C CA . SER A 1 209 ? 1.800 -7.538 -17.661 1.00 89.62 209 SER A CA 1
ATOM 1599 C C . SER A 1 209 ? 1.981 -8.750 -16.762 1.00 89.62 209 SER A C 1
ATOM 1601 O O . SER A 1 209 ? 2.406 -8.591 -15.623 1.00 89.62 209 SER A O 1
ATOM 1603 N N . ALA A 1 210 ? 1.665 -9.946 -17.260 1.00 86.81 210 ALA A N 1
ATOM 1604 C CA . ALA A 1 210 ? 1.965 -11.196 -16.556 1.00 86.81 210 ALA A CA 1
ATOM 1605 C C . ALA A 1 210 ? 3.450 -11.569 -16.665 1.00 86.81 210 ALA A C 1
ATOM 1607 O O . ALA A 1 210 ? 3.989 -12.197 -15.763 1.00 86.81 210 ALA A O 1
ATOM 1608 N N . ASP A 1 211 ? 4.107 -11.153 -17.749 1.00 87.69 211 ASP A N 1
ATOM 1609 C CA . ASP A 1 211 ? 5.500 -11.486 -18.017 1.00 87.69 211 ASP A CA 1
ATOM 1610 C C . ASP A 1 211 ? 6.400 -10.251 -17.830 1.00 87.69 211 ASP A C 1
ATOM 1612 O O . ASP A 1 211 ? 6.022 -9.146 -18.255 1.00 87.69 211 ASP A O 1
ATOM 1616 N N . PRO A 1 212 ? 7.588 -10.410 -17.222 1.00 91.12 212 PRO A N 1
ATOM 1617 C CA . PRO A 1 212 ? 8.615 -9.376 -17.212 1.00 91.12 212 PRO A CA 1
ATOM 1618 C C . PRO A 1 212 ? 9.271 -9.238 -18.597 1.00 91.12 212 PRO A C 1
ATOM 1620 O O . PRO A 1 212 ? 9.050 -10.043 -19.508 1.00 91.12 212 PRO A O 1
ATOM 1623 N N . GLY A 1 213 ? 10.113 -8.217 -18.761 1.00 92.19 213 GLY A N 1
ATOM 1624 C CA . GLY A 1 213 ? 10.833 -7.939 -20.003 1.00 92.19 213 GLY A CA 1
ATOM 1625 C C . GLY A 1 213 ? 10.361 -6.680 -20.727 1.00 92.19 213 GLY A C 1
ATOM 1626 O O . GLY A 1 213 ? 9.829 -5.754 -20.118 1.00 92.19 213 GLY A O 1
ATOM 1627 N N . SER A 1 214 ? 10.627 -6.624 -22.035 1.00 93.38 214 SER A N 1
ATOM 1628 C CA . SER A 1 214 ? 10.407 -5.423 -22.846 1.00 93.38 214 SER A CA 1
ATOM 1629 C C . SER A 1 214 ? 8.964 -5.306 -23.350 1.00 93.38 214 SER A C 1
ATOM 1631 O O . SER A 1 214 ? 8.410 -6.233 -23.949 1.00 93.38 214 SER A O 1
ATOM 1633 N N . ILE A 1 215 ? 8.384 -4.121 -23.159 1.00 92.50 215 ILE A N 1
ATOM 1634 C CA . ILE A 1 215 ? 7.080 -3.712 -23.670 1.00 92.50 215 ILE A CA 1
ATOM 1635 C C . ILE A 1 215 ? 7.255 -2.433 -24.490 1.00 92.50 215 ILE A C 1
ATOM 1637 O O . ILE A 1 215 ? 7.625 -1.383 -23.965 1.00 92.50 215 ILE A O 1
ATOM 1641 N N . THR A 1 216 ? 6.921 -2.490 -25.780 1.00 93.81 216 THR A N 1
ATOM 1642 C CA . THR A 1 216 ? 6.873 -1.302 -26.643 1.00 93.81 216 THR A CA 1
ATOM 1643 C C . THR A 1 216 ? 5.498 -0.644 -26.578 1.00 93.81 216 THR A C 1
ATOM 1645 O O . THR A 1 216 ? 4.479 -1.279 -26.866 1.00 93.81 216 THR A O 1
ATOM 1648 N N . LEU A 1 217 ? 5.458 0.646 -26.247 1.00 91.75 217 LEU A N 1
ATOM 1649 C CA . LEU A 1 217 ? 4.216 1.405 -26.146 1.00 91.75 217 LEU A CA 1
ATOM 1650 C C . LEU A 1 217 ? 3.843 2.073 -27.477 1.00 91.75 217 LEU A C 1
ATOM 1652 O O . LEU A 1 217 ? 4.698 2.679 -28.131 1.00 91.75 217 LEU A O 1
ATOM 1656 N N . PRO A 1 218 ? 2.558 2.040 -27.879 1.00 91.12 218 PRO A N 1
ATOM 1657 C CA . PRO A 1 218 ? 2.118 2.677 -29.113 1.00 91.12 218 PRO A CA 1
ATOM 1658 C C . PRO A 1 218 ? 2.270 4.198 -29.028 1.00 91.12 218 PRO A C 1
ATOM 1660 O O . PRO A 1 218 ? 2.180 4.783 -27.948 1.00 91.12 218 PRO A O 1
ATOM 1663 N N . THR A 1 219 ? 2.462 4.852 -30.170 1.00 88.00 219 THR A N 1
ATOM 1664 C CA . THR A 1 219 ? 2.337 6.309 -30.288 1.00 88.00 219 THR A CA 1
ATOM 1665 C C . THR A 1 219 ? 0.868 6.707 -30.405 1.00 88.00 219 THR A C 1
ATOM 1667 O O . THR A 1 219 ? 0.077 6.025 -31.061 1.00 88.00 219 THR A O 1
ATOM 1670 N N . LEU A 1 220 ? 0.495 7.829 -29.789 1.00 86.19 220 LEU A N 1
ATOM 1671 C CA . LEU A 1 220 ? -0.831 8.418 -29.958 1.00 86.19 220 LEU A CA 1
ATOM 1672 C C . LEU A 1 220 ? -0.750 9.642 -30.871 1.00 86.19 220 LEU A C 1
ATOM 1674 O O . LEU A 1 220 ? -0.424 10.744 -30.437 1.00 86.19 220 LEU A O 1
ATOM 1678 N N . GLU A 1 221 ? -1.046 9.469 -32.157 1.00 86.50 221 GLU A N 1
ATOM 1679 C CA . GLU A 1 221 ? -1.058 10.604 -33.082 1.00 86.50 221 GLU A CA 1
ATOM 1680 C C . GLU A 1 221 ? -2.191 11.587 -32.748 1.00 86.50 221 GLU A C 1
ATOM 1682 O O . GLU A 1 221 ? -3.371 11.234 -32.755 1.00 86.50 221 GLU A O 1
ATOM 1687 N N . GLY A 1 222 ? -1.828 12.848 -32.493 1.00 84.31 222 GLY A N 1
ATOM 1688 C CA . GLY A 1 222 ? -2.782 13.941 -32.286 1.00 84.31 222 GLY A CA 1
ATOM 1689 C C . GLY A 1 222 ? -3.488 13.949 -30.926 1.00 84.31 222 GLY A C 1
ATOM 1690 O O . GLY A 1 222 ? -4.445 14.707 -30.763 1.00 84.31 222 GLY A O 1
ATOM 1691 N N . LEU A 1 223 ? -3.034 13.141 -29.963 1.00 87.44 223 LEU A N 1
ATOM 1692 C CA . LEU A 1 223 ? -3.542 13.113 -28.589 1.00 87.44 223 LEU A CA 1
ATOM 1693 C C . LEU A 1 223 ? -2.399 13.355 -27.585 1.00 87.44 223 LEU A C 1
ATOM 1695 O O . LEU A 1 223 ? -1.246 13.090 -27.925 1.00 87.44 223 LEU A O 1
ATOM 1699 N N . PRO A 1 224 ? -2.705 13.830 -26.363 1.00 87.69 224 PRO A N 1
ATOM 1700 C CA . PRO A 1 224 ? -1.749 13.860 -25.256 1.00 87.69 224 PRO A CA 1
ATOM 1701 C C . PRO A 1 224 ? -1.117 12.481 -25.029 1.00 87.69 224 PRO A C 1
ATOM 1703 O O . PRO A 1 224 ? -1.828 11.470 -25.027 1.00 87.69 224 PRO A O 1
ATOM 1706 N N . ASP A 1 225 ? 0.203 12.441 -24.849 1.00 89.44 225 ASP A N 1
ATOM 1707 C CA . ASP A 1 225 ? 0.977 11.206 -24.721 1.00 89.44 225 ASP A CA 1
ATOM 1708 C C . ASP A 1 225 ? 1.622 11.094 -23.329 1.00 89.44 225 ASP A C 1
ATOM 1710 O O . ASP A 1 225 ? 2.628 11.752 -23.047 1.00 89.44 225 ASP A O 1
ATOM 1714 N N . PRO A 1 226 ? 1.077 10.241 -22.443 1.00 89.75 226 PRO A N 1
ATOM 1715 C CA . PRO A 1 226 ? 1.630 10.023 -21.111 1.00 89.75 226 PRO A CA 1
ATOM 1716 C C . PRO A 1 226 ? 3.051 9.449 -21.087 1.00 89.75 226 PRO A C 1
ATOM 1718 O O . PRO A 1 226 ? 3.653 9.414 -20.019 1.00 89.75 226 PRO A O 1
ATOM 1721 N N . ALA A 1 227 ? 3.584 8.987 -22.223 1.00 90.38 227 ALA A N 1
ATOM 1722 C CA . ALA A 1 227 ? 4.929 8.429 -22.320 1.00 90.38 227 ALA A CA 1
ATOM 1723 C C . ALA A 1 227 ? 6.033 9.473 -22.578 1.00 90.38 227 ALA A C 1
ATOM 1725 O O . ALA A 1 227 ? 7.200 9.096 -22.658 1.00 90.38 227 ALA A O 1
ATOM 1726 N N . THR A 1 228 ? 5.699 10.763 -22.705 1.00 88.62 228 THR A N 1
ATOM 1727 C CA . THR A 1 228 ? 6.691 11.849 -22.795 1.00 88.62 228 THR A CA 1
ATOM 1728 C C . THR A 1 228 ? 7.119 12.302 -21.401 1.00 88.62 228 THR A C 1
ATOM 1730 O O . THR A 1 228 ? 6.273 12.722 -20.610 1.00 88.62 228 THR A O 1
ATOM 1733 N N . MET A 1 229 ? 8.421 12.213 -21.104 1.00 88.38 229 MET A N 1
ATOM 1734 C CA . MET A 1 229 ? 9.015 12.516 -19.788 1.00 88.38 229 MET A CA 1
ATOM 1735 C C . MET A 1 229 ? 8.223 11.983 -18.563 1.00 88.38 229 MET A C 1
ATOM 1737 O O . MET A 1 229 ? 7.917 12.749 -17.640 1.00 88.38 229 MET A O 1
ATOM 1741 N N . PRO A 1 230 ? 7.838 10.694 -18.525 1.00 93.31 230 PRO A N 1
ATOM 1742 C CA . PRO A 1 230 ? 7.023 10.167 -17.441 1.00 93.31 230 PRO A CA 1
ATOM 1743 C C . PRO A 1 230 ? 7.815 10.006 -16.138 1.00 93.31 230 PRO A C 1
ATOM 1745 O O . PRO A 1 230 ? 8.985 9.619 -16.125 1.00 93.31 230 PRO A O 1
ATOM 1748 N N . THR A 1 231 ? 7.123 10.185 -15.016 1.00 95.19 231 THR A N 1
ATOM 1749 C CA . THR A 1 231 ? 7.430 9.441 -13.793 1.00 95.19 231 THR A CA 1
ATOM 1750 C C . THR A 1 231 ? 6.839 8.045 -13.938 1.00 95.19 231 THR A C 1
ATOM 1752 O O . THR A 1 231 ? 5.644 7.889 -14.208 1.00 95.19 231 THR A O 1
ATOM 1755 N N . ILE A 1 232 ? 7.673 7.028 -13.766 1.00 95.69 232 ILE A N 1
ATOM 1756 C CA . ILE A 1 232 ? 7.313 5.632 -13.978 1.00 95.69 232 ILE A CA 1
ATOM 1757 C C . ILE A 1 232 ? 7.305 4.928 -12.635 1.00 95.69 232 ILE A C 1
ATOM 1759 O O . ILE A 1 232 ? 8.241 5.029 -11.848 1.00 95.69 232 ILE A O 1
ATOM 1763 N N . ARG A 1 233 ? 6.225 4.198 -12.380 1.00 96.25 233 ARG A N 1
ATOM 1764 C CA . ARG A 1 233 ? 6.072 3.332 -11.217 1.00 96.25 233 ARG A CA 1
ATOM 1765 C C . ARG A 1 233 ? 5.873 1.908 -11.693 1.00 96.25 233 ARG A C 1
ATOM 1767 O O . ARG A 1 233 ? 4.858 1.639 -12.332 1.00 96.25 233 ARG A O 1
ATOM 1774 N N . VAL A 1 234 ? 6.781 1.014 -11.331 1.00 96.75 234 VAL A N 1
ATOM 1775 C CA . VAL A 1 234 ? 6.677 -0.423 -11.590 1.00 96.75 234 VAL A CA 1
ATOM 1776 C C . VAL A 1 234 ? 6.366 -1.123 -10.274 1.00 96.75 234 VAL A C 1
ATOM 1778 O O . VAL A 1 234 ? 7.059 -0.942 -9.276 1.00 96.75 234 VAL A O 1
ATOM 1781 N N . GLU A 1 235 ? 5.287 -1.895 -10.251 1.00 96.06 235 GLU A N 1
ATOM 1782 C CA . GLU A 1 235 ? 4.896 -2.707 -9.104 1.00 96.06 235 GLU A CA 1
ATOM 1783 C C . GLU A 1 235 ? 4.896 -4.179 -9.480 1.00 96.06 235 GLU A C 1
ATOM 1785 O O . GLU A 1 235 ? 4.109 -4.597 -10.326 1.00 96.06 235 GLU A O 1
ATOM 1790 N N . ALA A 1 236 ? 5.735 -4.951 -8.804 1.00 96.12 236 ALA A N 1
ATOM 1791 C CA . ALA A 1 236 ? 5.644 -6.398 -8.729 1.00 96.12 236 ALA A CA 1
ATOM 1792 C C . ALA A 1 236 ? 4.534 -6.761 -7.736 1.00 96.12 236 ALA A C 1
ATOM 1794 O O . ALA A 1 236 ? 4.600 -6.349 -6.580 1.00 96.12 236 ALA A O 1
ATOM 1795 N N . LEU A 1 237 ? 3.506 -7.483 -8.173 1.00 94.25 237 LEU A N 1
ATOM 1796 C CA . LEU A 1 237 ? 2.339 -7.864 -7.380 1.00 94.25 237 LEU A CA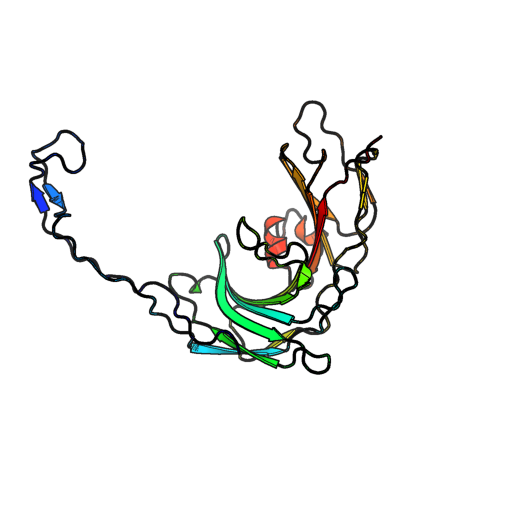 1
ATOM 1797 C C . LEU A 1 237 ? 2.324 -9.378 -7.152 1.00 94.25 237 LEU A C 1
ATOM 1799 O O . LEU A 1 237 ? 2.521 -10.163 -8.076 1.00 94.25 237 LEU A O 1
ATOM 1803 N N . PHE A 1 238 ? 2.042 -9.766 -5.914 1.00 92.56 238 PHE A N 1
ATOM 1804 C CA . PHE A 1 238 ? 1.858 -11.147 -5.479 1.00 92.56 238 PHE A CA 1
ATOM 1805 C C . PHE A 1 238 ? 0.400 -11.321 -5.081 1.00 92.56 238 PHE A C 1
ATOM 1807 O O . PHE A 1 238 ? -0.137 -10.457 -4.382 1.00 92.56 238 PHE A O 1
ATOM 1814 N N . THR A 1 239 ? -0.239 -12.400 -5.514 1.00 88.88 239 THR A N 1
ATOM 1815 C CA . THR A 1 239 ? -1.685 -12.600 -5.395 1.00 88.88 239 THR A CA 1
ATOM 1816 C C . THR A 1 239 ? -2.041 -13.939 -4.757 1.00 88.88 239 THR A C 1
ATOM 1818 O O . THR A 1 239 ? -1.281 -14.902 -4.815 1.00 88.88 239 THR A O 1
ATOM 1821 N N . ALA A 1 240 ? -3.221 -14.013 -4.142 1.00 79.38 240 ALA A N 1
ATOM 1822 C CA . ALA A 1 240 ? -3.758 -15.261 -3.607 1.00 79.38 240 ALA A CA 1
ATOM 1823 C C . ALA A 1 240 ? -4.393 -16.109 -4.724 1.00 79.38 240 ALA A C 1
ATOM 1825 O O . ALA A 1 240 ? -5.606 -16.062 -4.909 1.00 79.38 240 ALA A O 1
ATOM 1826 N N . ASP A 1 241 ? -3.575 -16.874 -5.452 1.00 70.50 241 ASP A N 1
ATOM 1827 C CA . ASP A 1 241 ? -4.009 -17.860 -6.458 1.00 70.50 241 ASP A CA 1
ATOM 1828 C C . ASP A 1 241 ? -4.943 -17.291 -7.554 1.00 70.50 241 ASP A C 1
ATOM 1830 O O . ASP A 1 241 ? -5.881 -17.968 -7.979 1.00 70.50 241 ASP A O 1
ATOM 1834 N N . VAL A 1 242 ? -4.710 -16.055 -8.021 1.00 73.94 242 VAL A N 1
ATOM 1835 C CA . VAL A 1 242 ? -5.467 -15.454 -9.137 1.00 73.94 242 VAL A CA 1
ATOM 1836 C C . VAL A 1 242 ? -4.525 -15.087 -10.279 1.00 73.94 242 VAL A C 1
ATOM 1838 O O . VAL A 1 242 ? -3.609 -14.287 -10.119 1.00 73.94 242 VAL A O 1
ATOM 1841 N N . SER A 1 243 ? -4.778 -15.631 -11.464 1.00 74.56 243 SER A N 1
ATOM 1842 C CA . SER A 1 243 ? -4.006 -15.324 -12.673 1.00 74.56 243 SER A CA 1
ATOM 1843 C C . SER A 1 243 ? -4.478 -14.042 -13.373 1.00 74.56 243 SER A C 1
ATOM 1845 O O . SER A 1 243 ? -5.633 -13.627 -13.248 1.00 74.56 243 SER A O 1
ATOM 1847 N N . LEU A 1 244 ? -3.608 -13.425 -14.188 1.00 73.25 244 LEU A N 1
ATOM 1848 C CA . LEU A 1 244 ? -4.001 -12.287 -15.031 1.00 73.25 244 LEU A CA 1
ATOM 1849 C C . LEU A 1 244 ? -5.175 -12.642 -15.954 1.00 73.25 244 LEU A C 1
ATOM 1851 O O . LEU A 1 244 ? -6.087 -11.833 -16.106 1.00 73.25 244 LEU A O 1
ATOM 1855 N N . ASP A 1 245 ? -5.181 -13.846 -16.529 1.00 74.31 245 ASP A N 1
ATOM 1856 C CA . ASP A 1 245 ? -6.253 -14.316 -17.415 1.00 74.31 245 ASP A CA 1
ATOM 1857 C C . ASP A 1 245 ? -7.615 -14.355 -16.705 1.00 74.31 245 ASP A C 1
ATOM 1859 O O . ASP A 1 245 ? -8.638 -14.008 -17.299 1.00 74.31 245 ASP A O 1
ATOM 1863 N N . GLU A 1 246 ? -7.639 -14.709 -15.418 1.00 72.88 246 GLU A N 1
ATOM 1864 C CA . GLU A 1 246 ? -8.848 -14.661 -14.589 1.00 72.88 246 GLU A CA 1
ATOM 1865 C C . GLU A 1 246 ? -9.278 -13.218 -14.279 1.00 72.88 246 GLU A C 1
ATOM 1867 O O . GLU A 1 246 ? -10.475 -12.943 -14.224 1.00 72.88 246 GLU A O 1
ATOM 1872 N N . LEU A 1 247 ? -8.326 -12.282 -14.168 1.00 70.12 247 LEU A N 1
ATOM 1873 C CA . LEU A 1 247 ? -8.569 -10.850 -13.920 1.00 70.12 247 LEU A CA 1
ATOM 1874 C C . LEU A 1 247 ? -9.022 -10.058 -15.163 1.00 70.12 247 LEU A C 1
ATOM 1876 O O . LEU A 1 247 ? -9.560 -8.951 -15.055 1.00 70.12 247 LEU A O 1
ATOM 1880 N N . VAL A 1 248 ? -8.760 -10.572 -16.366 1.00 70.38 248 VAL A N 1
ATOM 1881 C CA . VAL A 1 248 ? -9.195 -9.946 -17.630 1.00 70.38 248 VAL A CA 1
ATOM 1882 C C . VAL A 1 248 ? -10.355 -10.685 -18.298 1.00 70.38 248 VAL A C 1
ATOM 1884 O O . VAL A 1 248 ? -10.879 -10.224 -19.318 1.00 70.38 248 VAL A O 1
ATOM 1887 N N . SER A 1 249 ? -10.779 -11.816 -17.731 1.00 66.25 249 SER A N 1
ATOM 1888 C CA . SER A 1 249 ? -11.906 -12.600 -18.226 1.00 66.25 249 SER A CA 1
ATOM 1889 C C . SER A 1 249 ? -13.207 -11.783 -18.182 1.00 66.25 249 SER A C 1
ATOM 1891 O O . SER A 1 249 ? -13.504 -11.141 -17.177 1.00 66.25 249 SER A O 1
ATOM 1893 N N . PRO A 1 250 ? -14.063 -11.835 -19.222 1.00 60.84 250 PRO A N 1
ATOM 1894 C CA . PRO A 1 250 ? -15.345 -11.122 -19.238 1.00 60.84 250 PRO A CA 1
ATOM 1895 C C . PRO A 1 250 ? -16.318 -11.522 -18.118 1.00 60.84 250 PRO A C 1
ATOM 1897 O O . PRO A 1 250 ? -17.310 -10.825 -17.907 1.00 60.84 250 PRO A O 1
ATOM 1900 N N . ASN A 1 251 ? -16.077 -12.664 -17.462 1.00 57.34 251 ASN A N 1
ATOM 1901 C CA . ASN A 1 251 ? -16.987 -13.273 -16.494 1.00 57.34 251 ASN A CA 1
ATOM 1902 C C . ASN A 1 251 ? -16.480 -13.244 -15.046 1.00 57.34 251 ASN A C 1
ATOM 1904 O O . ASN A 1 251 ? -17.265 -13.583 -14.166 1.00 57.34 251 ASN A O 1
ATOM 1908 N N . ASP A 1 252 ? -15.237 -12.826 -14.797 1.00 51.06 252 ASP A N 1
ATOM 1909 C CA . ASP A 1 252 ? -14.644 -12.788 -13.459 1.00 51.06 252 ASP A CA 1
ATOM 1910 C C . ASP A 1 252 ? -13.904 -11.468 -13.209 1.00 51.06 252 ASP A C 1
ATOM 1912 O O . ASP A 1 252 ? -13.679 -10.678 -14.124 1.00 51.06 252 ASP A O 1
ATOM 1916 N N . ALA A 1 253 ? -13.667 -11.203 -11.921 1.00 50.72 253 ALA A N 1
ATOM 1917 C CA . ALA A 1 253 ? -12.848 -10.142 -11.338 1.00 50.72 253 ALA A CA 1
ATOM 1918 C C . ALA A 1 253 ? -12.299 -9.101 -12.338 1.00 50.72 253 ALA A C 1
ATOM 1920 O O . ALA A 1 253 ? -11.212 -9.263 -12.860 1.00 50.72 253 ALA A O 1
ATOM 1921 N N . THR A 1 254 ? -13.006 -7.987 -12.569 1.00 59.34 254 THR A N 1
ATOM 1922 C CA . THR A 1 254 ? -12.501 -6.889 -13.426 1.00 59.34 254 THR A CA 1
ATOM 1923 C C . THR A 1 254 ? -11.097 -6.414 -13.002 1.00 59.34 254 THR A C 1
ATOM 1925 O O . THR A 1 254 ? -10.730 -6.551 -11.842 1.00 59.34 254 THR A O 1
ATOM 1928 N N . LEU A 1 255 ? -10.346 -5.698 -13.850 1.00 61.50 255 LEU A N 1
ATOM 1929 C CA . LEU A 1 255 ? -9.066 -5.067 -13.448 1.00 61.50 255 LEU A CA 1
ATOM 1930 C C . LEU A 1 255 ? -9.149 -4.197 -12.166 1.00 61.50 255 LEU A C 1
ATOM 1932 O O . LEU A 1 255 ? -8.132 -3.909 -11.541 1.00 61.50 255 LEU A O 1
ATOM 1936 N N . ARG A 1 256 ? -10.357 -3.798 -11.740 1.00 59.72 256 ARG A N 1
ATOM 1937 C CA . ARG A 1 256 ? -10.610 -3.109 -10.462 1.00 59.72 256 ARG A CA 1
ATOM 1938 C C . ARG A 1 256 ? -10.498 -4.006 -9.221 1.00 59.72 256 ARG A C 1
ATOM 1940 O O . ARG A 1 256 ? -10.390 -3.475 -8.126 1.00 59.72 256 ARG A O 1
ATOM 1947 N N . SER A 1 257 ? -10.541 -5.328 -9.366 1.00 69.31 257 SER A N 1
ATOM 1948 C CA . SER A 1 257 ? -10.403 -6.302 -8.273 1.00 69.31 257 SER A CA 1
ATOM 1949 C C . SER A 1 257 ? -9.002 -6.892 -8.146 1.00 69.31 257 SER A C 1
ATOM 1951 O O . SER A 1 257 ? -8.780 -7.666 -7.223 1.00 69.31 257 SER A O 1
ATOM 1953 N N . VAL A 1 258 ? -8.043 -6.494 -8.995 1.00 75.94 258 VAL A N 1
ATOM 1954 C CA . VAL A 1 258 ? -6.630 -6.886 -8.829 1.00 75.94 258 VAL A CA 1
ATOM 1955 C C . VAL A 1 258 ? -6.157 -6.534 -7.422 1.00 75.94 258 VAL A C 1
ATOM 1957 O O . VAL A 1 258 ? -5.621 -7.384 -6.726 1.00 75.94 258 VAL A O 1
ATOM 1960 N N . ASP A 1 259 ? -6.459 -5.319 -6.957 1.00 77.69 259 ASP A N 1
ATOM 1961 C CA . ASP A 1 259 ? -6.066 -4.857 -5.622 1.00 77.69 259 ASP A CA 1
ATOM 1962 C C . ASP A 1 259 ? -6.684 -5.687 -4.482 1.00 77.69 259 ASP A C 1
ATOM 1964 O O . ASP A 1 259 ? -6.116 -5.738 -3.396 1.00 77.69 259 ASP A O 1
ATOM 1968 N N . ALA A 1 260 ? -7.815 -6.363 -4.717 1.00 77.12 260 ALA A N 1
ATOM 1969 C CA . ALA A 1 260 ? -8.431 -7.252 -3.731 1.00 77.12 260 ALA A CA 1
ATOM 1970 C C . ALA A 1 260 ? -7.749 -8.630 -3.662 1.00 77.12 260 ALA A C 1
ATOM 1972 O O . ALA A 1 260 ? -7.858 -9.307 -2.644 1.00 77.12 260 ALA A O 1
ATOM 1973 N N . ALA A 1 261 ? -7.058 -9.043 -4.729 1.00 83.62 261 ALA A N 1
ATOM 1974 C CA . ALA A 1 261 ? -6.326 -10.306 -4.790 1.00 83.62 261 ALA A CA 1
ATOM 1975 C C . ALA A 1 261 ? -4.863 -10.178 -4.330 1.00 83.62 261 ALA A C 1
ATOM 1977 O O . ALA A 1 261 ? -4.222 -11.194 -4.070 1.00 83.62 261 ALA A O 1
ATOM 1978 N N . VAL A 1 262 ? -4.329 -8.955 -4.233 1.00 89.00 262 VAL A N 1
ATOM 1979 C CA . VAL A 1 262 ? -2.934 -8.696 -3.852 1.00 89.00 262 VAL A CA 1
ATOM 1980 C C . VAL A 1 262 ? -2.679 -9.075 -2.390 1.00 89.00 262 VAL A C 1
ATOM 1982 O O . VAL A 1 262 ? -3.305 -8.554 -1.475 1.00 89.00 262 VAL A O 1
ATOM 1985 N N . THR A 1 263 ? -1.685 -9.928 -2.165 1.00 92.38 263 THR A N 1
ATOM 1986 C CA . THR A 1 263 ? -1.158 -10.320 -0.847 1.00 92.38 263 THR A CA 1
ATOM 1987 C C . THR A 1 263 ? 0.229 -9.743 -0.571 1.00 92.38 263 THR A C 1
ATOM 1989 O O . THR A 1 263 ? 0.767 -9.871 0.529 1.00 92.38 263 THR A O 1
ATOM 1992 N N . GLY A 1 264 ? 0.855 -9.113 -1.559 1.00 94.75 264 GLY A N 1
ATOM 1993 C CA . GLY A 1 264 ? 2.127 -8.428 -1.389 1.00 94.75 264 GLY A CA 1
ATOM 1994 C C . GLY A 1 264 ? 2.532 -7.668 -2.638 1.00 94.75 264 GLY A C 1
ATOM 1995 O O . GLY A 1 264 ? 2.029 -7.935 -3.726 1.00 94.75 264 GLY A O 1
ATOM 1996 N N . PHE A 1 265 ? 3.429 -6.705 -2.480 1.00 96.12 265 PHE A N 1
ATOM 1997 C CA . PHE A 1 265 ? 3.946 -5.942 -3.601 1.00 96.12 265 PHE A CA 1
ATOM 1998 C C . PHE A 1 265 ? 5.358 -5.416 -3.346 1.00 96.12 265 PHE A C 1
ATOM 2000 O O . PHE A 1 265 ? 5.713 -5.129 -2.207 1.00 96.12 265 PHE A O 1
ATOM 2007 N N . GLY A 1 266 ? 6.137 -5.247 -4.410 1.00 96.75 266 GLY A N 1
ATOM 2008 C CA . GLY A 1 266 ? 7.376 -4.471 -4.432 1.00 96.75 266 GLY A CA 1
ATOM 2009 C C . GLY A 1 266 ? 7.219 -3.325 -5.426 1.00 96.75 266 GLY A C 1
ATOM 2010 O O . GLY A 1 266 ? 6.879 -3.565 -6.583 1.00 96.75 266 GLY A O 1
ATOM 2011 N N . ARG A 1 267 ? 7.399 -2.078 -4.986 1.00 96.38 267 ARG A N 1
ATOM 2012 C CA . ARG A 1 267 ? 7.230 -0.881 -5.818 1.00 96.38 267 ARG A CA 1
ATOM 2013 C C . ARG A 1 267 ? 8.557 -0.177 -6.035 1.00 96.38 267 ARG A C 1
ATOM 2015 O O . ARG A 1 267 ? 9.161 0.265 -5.065 1.00 96.38 267 ARG A O 1
ATOM 2022 N N . PHE A 1 268 ? 8.893 0.042 -7.298 1.00 96.00 268 PHE A N 1
ATOM 2023 C CA . PHE A 1 268 ? 10.002 0.880 -7.727 1.00 96.00 268 PHE A CA 1
ATOM 2024 C C . PHE A 1 268 ? 9.490 2.095 -8.511 1.00 96.00 268 PHE A C 1
ATOM 2026 O O . PHE A 1 268 ? 8.556 1.980 -9.315 1.00 96.00 268 PHE A O 1
ATOM 2033 N N . VAL A 1 269 ? 10.059 3.271 -8.252 1.00 94.31 269 VAL A N 1
ATOM 2034 C CA . VAL A 1 269 ? 9.718 4.533 -8.912 1.00 94.31 269 VAL A CA 1
ATOM 2035 C C . VAL A 1 269 ? 10.985 5.178 -9.448 1.00 94.31 269 VAL A C 1
ATOM 2037 O O . VAL A 1 269 ? 11.933 5.412 -8.705 1.00 94.31 269 VAL A O 1
ATOM 2040 N N . PHE A 1 270 ? 10.961 5.534 -10.726 1.00 93.31 270 PHE A N 1
ATOM 2041 C CA . PHE A 1 270 ? 12.043 6.251 -11.385 1.00 93.31 270 PHE A CA 1
ATOM 2042 C C . PHE A 1 270 ? 11.478 7.276 -12.367 1.00 93.31 270 PHE A C 1
ATOM 2044 O O . PHE A 1 270 ? 10.310 7.228 -12.764 1.00 93.31 270 PHE A O 1
ATOM 2051 N N . GLN A 1 271 ? 12.298 8.252 -12.732 1.00 90.69 271 GLN A N 1
ATOM 2052 C CA . GLN A 1 271 ? 11.937 9.265 -13.713 1.00 90.69 271 GLN A CA 1
ATOM 2053 C C . GLN A 1 271 ? 12.641 8.952 -15.028 1.00 90.69 271 GLN A C 1
ATOM 2055 O O . GLN A 1 271 ? 13.802 8.552 -15.021 1.00 90.69 271 GLN A O 1
ATOM 2060 N N . ALA A 1 272 ? 11.950 9.150 -16.150 1.00 83.81 272 ALA A N 1
ATOM 2061 C CA . ALA A 1 272 ? 12.610 9.159 -17.446 1.00 83.81 272 ALA A CA 1
ATOM 2062 C C . ALA A 1 272 ? 13.695 10.249 -17.449 1.00 83.81 272 ALA A C 1
ATOM 2064 O O . ALA A 1 272 ? 13.393 11.432 -17.259 1.00 83.81 272 ALA A O 1
ATOM 2065 N N . GLU A 1 273 ? 14.956 9.853 -17.611 1.00 73.25 273 GLU A N 1
ATOM 2066 C CA . GLU A 1 273 ? 16.051 10.806 -17.739 1.00 73.25 273 GLU A CA 1
ATOM 2067 C C . GLU A 1 273 ? 15.991 11.469 -19.118 1.00 73.25 273 GLU A C 1
ATOM 2069 O O . GLU A 1 273 ? 15.847 10.801 -20.142 1.00 73.25 273 GLU A O 1
ATOM 2074 N N . ASN A 1 274 ? 16.136 12.795 -19.153 1.00 56.41 274 ASN A N 1
ATOM 2075 C CA . ASN A 1 274 ? 16.475 13.471 -20.397 1.00 56.41 274 ASN A CA 1
ATOM 2076 C C . ASN A 1 274 ? 17.922 13.097 -20.721 1.00 56.41 274 ASN A C 1
ATOM 2078 O O . ASN A 1 274 ? 18.843 13.666 -20.133 1.00 56.41 274 ASN A O 1
ATOM 2082 N N . GLU A 1 275 ? 18.139 12.175 -21.655 1.00 51.97 275 GLU A N 1
ATOM 2083 C CA . GLU A 1 275 ? 19.444 12.074 -22.303 1.00 51.97 275 GLU A CA 1
ATOM 2084 C C . GLU A 1 275 ? 19.693 13.410 -23.027 1.00 51.97 275 GLU A C 1
ATOM 2086 O O . GLU A 1 275 ? 19.143 13.670 -24.100 1.00 51.97 275 GLU A O 1
ATOM 2091 N N . GLU A 1 276 ? 20.463 14.313 -22.406 1.00 45.19 276 GLU A N 1
ATOM 2092 C CA . GLU A 1 276 ? 20.965 15.513 -23.077 1.00 45.19 276 GLU A CA 1
ATOM 2093 C C . GLU A 1 276 ? 21.767 15.064 -24.312 1.00 45.19 276 GLU A C 1
ATOM 2095 O O . GLU A 1 276 ? 22.830 14.454 -24.186 1.00 45.19 276 GLU A O 1
ATOM 2100 N N . GLN A 1 277 ? 21.215 15.330 -25.503 1.00 36.88 277 GLN A N 1
ATOM 2101 C CA . GLN A 1 277 ? 21.854 15.093 -26.805 1.00 36.88 277 GLN A CA 1
ATOM 2102 C C . GLN A 1 277 ? 23.107 15.948 -27.021 1.00 36.88 277 GLN A C 1
ATOM 2104 O O . GLN A 1 277 ? 23.069 17.160 -26.698 1.00 36.88 277 GLN A O 1
#

pLDDT: mean 86.42, std 10.37, range [36.88, 97.0]

Sequence (277 aa):
PYFESFEHDLRPIVLEELPLIEDQEDIDGDDDDDEMIADYENFDEVELRPDVAQQLRTEVVLPQLISIGGAATEFAIVVTGTSVPGAGFVPMGLNAATEEDGELGELLLRSAPPHSGLDAGDYAVLALTFATDDVGFGAGGIDLPQNLSGRLFVAPNLPTRVVFDGSFPVLPEDSEWNENARELTIDDVSADLYRVRLVSTEGTWTIYSADPGSITLPTLEGLPDPATMPTIRVEALFTADVSLDELVSPNDATLRSVDAAVTGFGRFVFQAENEEQ

Foldseek 3Di:
DPWAWDFDDWDDDDDDQAFWDQQCPCPVPPPDRRDTHGPPVPPDDDDTDGDFTFPDKAKEADAFWDDDPNHTWFKKKKFKFFQAVPVGTDTFWIDMFGDDPRGSGIDIITGTDDDDPSLRTWIKMKIKIDHPVQWDQDPVGIRDRQWMKMFMDTGNDRDNYDYDPYHTQAAQAVWDADLVQQKTFTRDSPAQKKWKWWADPQGIDIDIDRDGGIDHDDDDPPGRDSSPFTWMKIKRFHFDPDHVCQQVDPVHNDVVCSVVGTRIMTMDIDTHDPPPD

Secondary structure (DSSP, 8-state):
------EEEEPPP-PPPPPEEE-TT-SSSSS-TTSEEE-GGG-------EEEE--EEEEEEPPBP-EETTEEP-EEEEEEEEEETTTEEEEEEEEEEE-BTTB--EEEEEEPPP-TTGGGSEEEEEEEE--GGG-EEETTEEE--SSEEEEEEEESS--SEEE--SBPPPP-TT-EEETTTTEEEEP----SEEEEEEEETTEEEEEEESS-EEEEPPP-TTS--TTSS-EEEEEEEEESS--HHHHH-TTS--GGGHHHHEEEEEEEEEE------

Radius of gyration: 24.55 Å; chains: 1; bounding box: 62×58×56 Å